Protein AF-0000000080794307 (afdb_homodimer)

Organism: Encephalitozoon cuniculi (strain GB-M1) (NCBI:txid284813)

Solvent-accessible surface area (backbone atoms only — not comparable to full-atom values): 12626 Å² total; per-residue (Å²): 121,78,77,88,55,59,67,92,45,38,70,82,42,51,71,46,28,51,46,22,66,78,33,43,36,61,52,33,5,33,51,40,12,46,72,76,65,73,39,73,68,26,70,61,12,41,73,41,37,49,61,30,39,28,48,51,49,50,49,52,31,60,74,69,62,36,91,71,51,70,66,58,46,49,59,44,12,67,42,48,36,39,42,47,18,42,47,52,52,47,23,48,79,67,66,39,91,60,25,77,60,62,74,37,82,52,67,86,69,50,84,71,72,74,122,124,77,76,87,55,59,66,93,45,38,68,82,42,50,70,45,27,51,49,22,66,76,33,43,38,60,52,34,6,33,52,39,12,45,73,75,62,74,38,74,68,28,71,60,13,41,74,41,37,48,61,31,38,27,50,51,49,50,49,53,29,60,75,70,62,36,90,71,52,71,65,56,45,50,59,43,11,68,43,48,34,39,43,47,18,44,47,52,51,48,23,49,80,68,66,39,91,60,25,78,59,63,73,36,80,52,66,86,70,49,85,70,73,75,123

Sequence (230 aa):
MEYDLPFLCPIFSPRYCLASTLCPCYLSSIVYARIFKNKRFSAFGFFLVPFSVYGIRRYVQDKLQYKESFETSAIKSLCCCNSLTQDLHEMKIRRIGVYKFLEEPVPCDDSDQTFMEYDLPFLCPIFSPRYCLASTLCPCYLSSIVYARIFKNKRFSAFGFFLVPFSVYGIRRYVQDKLQYKESFETSAIKSLCCCNSLTQDLHEMKIRRIGVYKFLEEPVPCDDSDQTF

Foldseek 3Di:
DDFPDDLVCLVVVVLLLVCCVVPVLFLLQQLLCCQPPVDRGDPCCNPVVLVSLLVLLVVQCVVVVPPDDSVRSSVSSVVRSSSRSRSLVRCCVVVDRCNVVVVPRDVVVDPPPPD/DDFPDDLVCLVVVVLLLVCCVVQVLFLLQQLLCCQPPVDRGDPCCNPVVLVSLLVLLVVQCVVVVPPDDSVRSSVSSVVSSSSRSRSLVRCCVVVDRCNVVVVPRDVVVDPPPPD

pLDDT: mean 89.95, std 15.82, range [24.3, 98.38]

Structure (mmCIF, N/CA/C/O backbone):
data_AF-0000000080794307-model_v1
#
loop_
_entity.id
_entity.type
_entity.pdbx_description
1 polymer 'Uncharacterized protein'
#
loop_
_atom_site.group_PDB
_atom_site.id
_atom_site.type_symbol
_atom_site.label_atom_id
_atom_site.label_alt_id
_atom_site.label_comp_id
_atom_site.label_asym_id
_atom_site.label_entity_id
_atom_site.label_seq_id
_atom_site.pdbx_PDB_ins_code
_atom_site.Cartn_x
_atom_site.Cartn_y
_atom_site.Cartn_z
_atom_site.occupancy
_atom_site.B_iso_or_equiv
_atom_site.auth_seq_id
_atom_site.auth_comp_id
_atom_site.auth_asym_id
_atom_site.auth_atom_id
_atom_site.pdbx_PDB_model_num
ATOM 1 N N . MET A 1 1 ? -16.594 15.078 -5.906 1 67.75 1 MET A N 1
ATOM 2 C CA . MET A 1 1 ? -15.82 16.188 -5.367 1 67.75 1 MET A CA 1
ATOM 3 C C . MET A 1 1 ? -14.344 15.836 -5.27 1 67.75 1 MET A C 1
ATOM 5 O O . MET A 1 1 ? -13.992 14.664 -5.102 1 67.75 1 MET A O 1
ATOM 9 N N . GLU A 1 2 ? -13.453 16.812 -5.723 1 88.12 2 GLU A N 1
ATOM 10 C CA . GLU A 1 2 ? -12.008 16.625 -5.852 1 88.12 2 GLU A CA 1
ATOM 11 C C . GLU A 1 2 ? -11.258 17.359 -4.746 1 88.12 2 GLU A C 1
ATOM 13 O O . GLU A 1 2 ? -11.852 18.125 -3.982 1 88.12 2 GLU A O 1
ATOM 18 N N . TYR A 1 3 ? -10.008 17.094 -4.512 1 95.94 3 TYR A N 1
ATOM 19 C CA . TYR A 1 3 ? -9.148 17.719 -3.514 1 95.94 3 TYR A CA 1
ATOM 20 C C . TYR A 1 3 ? -9.094 19.234 -3.709 1 95.94 3 TYR A C 1
ATOM 22 O O . TYR A 1 3 ? -9.086 19.719 -4.844 1 95.94 3 TYR A O 1
ATOM 30 N N . ASP A 1 4 ? -9.117 19.969 -2.605 1 96.31 4 ASP A N 1
ATOM 31 C CA . ASP A 1 4 ? -8.984 21.422 -2.631 1 96.31 4 ASP A CA 1
ATOM 32 C C . ASP A 1 4 ? -7.613 21.844 -3.148 1 96.31 4 ASP A C 1
ATOM 34 O O . ASP A 1 4 ? -7.5 22.797 -3.924 1 96.31 4 ASP A O 1
ATOM 38 N N . LEU A 1 5 ? -6.562 21.219 -2.727 1 96.88 5 LEU A N 1
ATOM 39 C CA . LEU A 1 5 ? -5.184 21.5 -3.115 1 96.88 5 LEU A CA 1
ATOM 40 C C . LEU A 1 5 ? -4.758 20.625 -4.285 1 96.88 5 LEU A C 1
ATOM 42 O O . LEU A 1 5 ? -4.93 19.406 -4.246 1 96.88 5 LEU A O 1
ATOM 46 N N . PRO A 1 6 ? -4.254 21.312 -5.332 1 96 6 PRO A N 1
ATOM 47 C CA . PRO A 1 6 ? -3.66 20.453 -6.367 1 96 6 PRO A CA 1
ATOM 48 C C . PRO A 1 6 ? -2.494 19.625 -5.848 1 96 6 PRO A C 1
ATOM 50 O O . PRO A 1 6 ? -1.719 20.094 -5.008 1 96 6 PRO A O 1
ATOM 53 N N . PHE A 1 7 ? -2.377 18.469 -6.363 1 97 7 PHE A N 1
ATOM 54 C CA . PHE A 1 7 ? -1.388 17.531 -5.848 1 97 7 PHE A CA 1
ATOM 55 C C . PHE A 1 7 ? 0.022 18.078 -6.008 1 97 7 PHE A C 1
ATOM 57 O O . PHE A 1 7 ? 0.874 17.891 -5.137 1 97 7 PHE A O 1
ATOM 64 N N . LEU A 1 8 ? 0.343 18.766 -7.129 1 95.56 8 LEU A N 1
ATOM 65 C CA . LEU A 1 8 ? 1.703 19.172 -7.461 1 95.56 8 LEU A CA 1
ATOM 66 C C . LEU A 1 8 ? 2.002 20.562 -6.91 1 95.56 8 LEU A C 1
ATOM 68 O O . LEU A 1 8 ? 3.061 21.125 -7.188 1 95.56 8 LEU A O 1
ATOM 72 N N . CYS A 1 9 ? 1.11 21.141 -6.094 1 94.19 9 CYS A N 1
ATOM 73 C CA . CYS A 1 9 ? 1.33 22.469 -5.527 1 94.19 9 CYS A CA 1
ATOM 74 C C . CYS A 1 9 ? 1.155 22.453 -4.016 1 94.19 9 CYS A C 1
ATOM 76 O O . CYS A 1 9 ? 0.297 23.156 -3.475 1 94.19 9 CYS A O 1
ATOM 78 N N . PRO A 1 10 ? 2.006 21.781 -3.338 1 94.94 10 PRO A N 1
ATOM 79 C CA . PRO A 1 10 ? 1.882 21.703 -1.879 1 94.94 10 PRO A CA 1
ATOM 80 C C . PRO A 1 10 ? 2.162 23.047 -1.199 1 94.94 10 PRO A C 1
ATOM 82 O O . PRO A 1 10 ? 1.781 23.25 -0.043 1 94.94 10 PRO A O 1
ATOM 85 N N . ILE A 1 11 ? 2.709 23.938 -1.897 1 94.62 11 ILE A N 1
ATOM 86 C CA . ILE A 1 11 ? 3.148 25.203 -1.324 1 94.62 11 ILE A CA 1
ATOM 87 C C . ILE A 1 11 ? 1.934 26.047 -0.955 1 94.62 11 ILE A C 1
ATOM 89 O O . ILE A 1 11 ? 2.043 26.984 -0.164 1 94.62 11 ILE A O 1
ATOM 93 N N . PHE A 1 12 ? 0.789 25.703 -1.493 1 95.81 12 PHE A N 1
ATOM 94 C CA . PHE A 1 12 ? -0.418 26.469 -1.191 1 95.81 12 PHE A CA 1
ATOM 95 C C . PHE A 1 12 ? -0.897 26.188 0.227 1 95.81 12 PHE A C 1
ATOM 97 O O . PHE A 1 12 ? -1.735 26.906 0.764 1 95.81 12 PHE A O 1
ATOM 104 N N . SER A 1 13 ? -0.417 25.203 0.812 1 95.12 13 SER A N 1
ATOM 105 C CA . SER A 1 13 ? -0.556 24.953 2.244 1 95.12 13 SER A CA 1
ATOM 106 C C . SER A 1 13 ? 0.804 24.906 2.932 1 95.12 13 SER A C 1
ATOM 108 O O . SER A 1 13 ? 1.312 23.828 3.234 1 95.12 13 SER A O 1
ATOM 110 N N . PRO A 1 14 ? 1.376 26.031 3.193 1 94.19 14 PRO A N 1
ATOM 111 C CA . PRO A 1 14 ? 2.775 26.125 3.615 1 94.19 14 PRO A CA 1
ATOM 112 C C . PRO A 1 14 ? 3.049 25.391 4.926 1 94.19 14 PRO A C 1
ATOM 114 O O . PRO A 1 14 ? 4.109 24.781 5.09 1 94.19 14 PRO A O 1
ATOM 117 N N . ARG A 1 15 ? 2.117 25.484 5.859 1 92.5 15 ARG A N 1
ATOM 118 C CA . ARG A 1 15 ? 2.314 24.828 7.152 1 92.5 15 ARG A CA 1
ATOM 119 C C . ARG A 1 15 ? 2.488 23.328 6.992 1 92.5 15 ARG A C 1
ATOM 121 O O . ARG A 1 15 ? 3.455 22.75 7.492 1 92.5 15 ARG A O 1
ATOM 128 N N . TYR A 1 16 ? 1.563 22.719 6.258 1 94.62 16 TYR A N 1
ATOM 129 C CA . TYR A 1 16 ? 1.599 21.266 6.094 1 94.62 16 TYR A CA 1
ATOM 130 C C . TYR A 1 16 ? 2.721 20.844 5.148 1 94.62 16 TYR A C 1
ATOM 132 O O . TYR A 1 16 ? 3.318 19.781 5.316 1 94.62 16 TYR A O 1
ATOM 140 N N . CYS A 1 17 ? 3.006 21.719 4.191 1 95 17 CYS A N 1
ATOM 141 C CA . CYS A 1 17 ? 4.121 21.453 3.289 1 95 17 CYS A CA 1
ATOM 142 C C . CYS A 1 17 ? 5.441 21.406 4.051 1 95 17 CYS A C 1
ATOM 144 O O . CYS A 1 17 ? 6.242 20.484 3.848 1 95 17 CYS A O 1
ATOM 146 N N . LEU A 1 18 ? 5.641 22.406 4.852 1 94.06 18 LEU A N 1
ATOM 147 C CA . LEU A 1 18 ? 6.863 22.469 5.641 1 94.06 18 LEU A CA 1
ATOM 148 C C . LEU A 1 18 ? 6.977 21.266 6.57 1 94.06 18 LEU A C 1
ATOM 150 O O . LEU A 1 18 ? 8.039 20.641 6.66 1 94.06 18 LEU A O 1
ATOM 154 N N . ALA A 1 19 ? 5.883 20.969 7.254 1 93.12 19 ALA A N 1
ATOM 155 C CA . ALA A 1 19 ? 5.887 19.828 8.172 1 93.12 19 ALA A CA 1
ATOM 156 C C . ALA A 1 19 ? 6.184 18.531 7.43 1 93.12 19 ALA A C 1
ATOM 158 O O . ALA A 1 19 ? 6.949 17.688 7.914 1 93.12 19 ALA A O 1
ATOM 159 N N . SER A 1 20 ? 5.5 18.359 6.281 1 96.06 20 SER A N 1
ATOM 160 C CA . SER A 1 20 ? 5.66 17.125 5.52 1 96.06 20 SER A CA 1
ATOM 161 C C . SER A 1 20 ? 7.062 17.016 4.926 1 96.06 20 SER A C 1
ATOM 163 O O . SER A 1 20 ? 7.582 15.914 4.742 1 96.06 20 SER A O 1
ATOM 165 N N . THR A 1 21 ? 7.684 18.094 4.586 1 94.56 21 THR A N 1
ATOM 166 C CA . THR A 1 21 ? 9.016 18.078 3.984 1 94.56 21 THR A CA 1
ATOM 167 C C . THR A 1 21 ? 10.086 17.828 5.043 1 94.56 21 THR A C 1
ATOM 169 O O . THR A 1 21 ? 11.039 17.078 4.797 1 94.56 21 THR A O 1
ATOM 172 N N . LEU A 1 22 ? 9.977 18.344 6.195 1 92.88 22 LEU A N 1
ATOM 173 C CA . LEU A 1 22 ? 11 18.266 7.234 1 92.88 22 LEU A CA 1
ATOM 174 C C . LEU A 1 22 ? 10.867 16.969 8.023 1 92.88 22 LEU A C 1
ATOM 176 O O . LEU A 1 22 ? 11.867 16.422 8.492 1 92.88 22 LEU A O 1
ATOM 180 N N . CYS A 1 23 ? 9.641 16.516 8.156 1 93.12 23 CYS A N 1
ATOM 181 C CA . CYS A 1 23 ? 9.43 15.375 9.047 1 93.12 23 CYS A CA 1
ATOM 182 C C . CYS A 1 23 ? 8.414 14.414 8.461 1 93.12 23 CYS A C 1
ATOM 184 O O . CYS A 1 23 ? 7.445 14.039 9.133 1 93.12 23 CYS A O 1
ATOM 186 N N . PRO A 1 24 ? 8.656 13.938 7.316 1 94 24 PRO A N 1
ATOM 187 C CA . PRO A 1 24 ? 7.66 13.055 6.719 1 94 24 PRO A CA 1
ATOM 188 C C . PRO A 1 24 ? 7.48 11.75 7.504 1 94 24 PRO A C 1
ATOM 190 O O . PRO A 1 24 ? 6.355 11.281 7.68 1 94 24 PRO A O 1
ATOM 193 N N . CYS A 1 25 ? 8.586 11.203 8.047 1 95.62 25 CYS A N 1
ATOM 194 C CA . CYS A 1 25 ? 8.492 9.945 8.773 1 95.62 25 CYS A CA 1
ATOM 195 C C . CYS A 1 25 ? 7.746 10.133 10.094 1 95.62 25 CYS A C 1
ATOM 197 O O . CYS A 1 25 ? 6.883 9.328 10.445 1 95.62 25 CYS A O 1
ATOM 199 N N . TYR A 1 26 ? 8.125 11.109 10.773 1 95.25 26 TYR A N 1
ATOM 200 C CA . TYR A 1 26 ? 7.465 11.383 12.047 1 95.25 26 TYR A CA 1
ATOM 201 C C . TYR A 1 26 ? 6 11.742 11.836 1 95.25 26 TYR A C 1
ATOM 203 O O . TYR A 1 26 ? 5.125 11.242 12.547 1 95.25 26 TYR A O 1
ATOM 211 N N . LEU A 1 27 ? 5.699 12.602 10.914 1 95.06 27 LEU A N 1
ATOM 212 C CA . LEU A 1 27 ? 4.344 13.055 10.625 1 95.06 27 LEU A CA 1
ATOM 213 C C . LEU A 1 27 ? 3.459 11.883 10.211 1 95.06 27 LEU A C 1
ATOM 215 O O . LEU A 1 27 ? 2.34 11.734 10.703 1 95.06 27 LEU A O 1
ATOM 219 N N . SER A 1 28 ? 4 11.109 9.32 1 96.81 28 SER A N 1
ATOM 220 C CA . SER A 1 28 ? 3.27 9.914 8.898 1 96.81 28 SER A CA 1
ATOM 221 C C . SER A 1 28 ? 2.979 9 10.078 1 96.81 28 SER A C 1
ATOM 223 O O . SER A 1 28 ? 1.901 8.406 10.156 1 96.81 28 SER A O 1
ATOM 225 N N . SER A 1 29 ? 3.936 8.867 10.992 1 96.81 29 SER A N 1
ATOM 226 C CA . SER A 1 29 ? 3.795 7.98 12.141 1 96.81 29 SER A CA 1
ATOM 227 C C . SER A 1 29 ? 2.68 8.453 13.07 1 96.81 29 SER A C 1
ATOM 229 O O . SER A 1 29 ? 1.833 7.656 13.484 1 96.81 29 SER A O 1
ATOM 231 N N . ILE A 1 30 ? 2.621 9.688 13.359 1 95.44 30 ILE A N 1
ATOM 232 C CA . ILE A 1 30 ? 1.651 10.195 14.32 1 95.44 30 ILE A CA 1
ATOM 233 C C . ILE A 1 30 ? 0.258 10.203 13.695 1 95.44 30 ILE A C 1
ATOM 235 O O . ILE A 1 30 ? -0.727 9.859 14.359 1 95.44 30 ILE A O 1
ATOM 239 N N . VAL A 1 31 ? 0.15 10.578 12.477 1 96.5 31 VAL A N 1
ATOM 240 C CA . VAL A 1 31 ? -1.147 10.648 11.82 1 96.5 31 VAL A CA 1
ATOM 241 C C . VAL A 1 31 ? -1.715 9.234 11.641 1 96.5 31 VAL A C 1
ATOM 243 O O . VAL A 1 31 ? -2.887 8.992 11.938 1 96.5 31 VAL A O 1
ATOM 246 N N . TYR A 1 32 ? -0.836 8.328 11.156 1 96.88 32 TYR A N 1
ATOM 247 C CA . TYR A 1 32 ? -1.257 6.945 10.992 1 96.88 32 TYR A CA 1
ATOM 248 C C . TYR A 1 32 ? -1.726 6.352 12.312 1 96.88 32 TYR A C 1
ATOM 250 O O . TYR A 1 32 ? -2.756 5.676 12.367 1 96.88 32 TYR A O 1
ATOM 258 N N . ALA A 1 33 ? -0.942 6.566 13.367 1 96.31 33 ALA A N 1
ATOM 259 C CA . ALA A 1 33 ? -1.245 6.02 14.688 1 96.31 33 ALA A CA 1
ATOM 260 C C . ALA A 1 33 ? -2.58 6.547 15.203 1 96.31 33 ALA A C 1
ATOM 262 O O . ALA A 1 33 ? -3.375 5.793 15.766 1 96.31 33 ALA A O 1
ATOM 263 N N . ARG A 1 34 ? -2.871 7.738 14.969 1 94.44 34 ARG A N 1
ATOM 264 C CA . ARG A 1 34 ? -4.09 8.359 15.469 1 94.44 34 ARG A CA 1
ATOM 265 C C . ARG A 1 34 ? -5.309 7.906 14.672 1 94.44 34 ARG A C 1
ATOM 267 O O . ARG A 1 34 ? -6.391 7.723 15.234 1 94.44 34 ARG A O 1
ATOM 274 N N . ILE A 1 35 ? -5.156 7.715 13.398 1 95.81 35 ILE A N 1
ATOM 275 C CA . ILE A 1 35 ? -6.277 7.336 12.547 1 95.81 35 ILE A CA 1
ATOM 276 C C . ILE A 1 35 ? -6.613 5.863 12.758 1 95.81 35 ILE A C 1
ATOM 278 O O . ILE A 1 35 ? -7.785 5.496 12.883 1 95.81 35 ILE A O 1
ATOM 282 N N . PHE A 1 36 ? -5.555 5.039 12.914 1 95.5 36 PHE A N 1
ATOM 283 C CA . PHE A 1 36 ? -5.816 3.611 12.781 1 95.5 36 PHE A CA 1
ATOM 284 C C . PHE A 1 36 ? -5.625 2.902 14.117 1 95.5 36 PHE A C 1
ATOM 286 O O . PHE A 1 36 ? -6.176 1.822 14.336 1 95.5 36 PHE A O 1
ATOM 293 N N . LYS A 1 37 ? -4.805 3.42 15.016 1 94.5 37 LYS A N 1
ATOM 294 C CA . LYS A 1 37 ? -4.449 2.67 16.219 1 94.5 37 LYS A CA 1
ATOM 295 C C . LYS A 1 37 ? -4.879 3.416 17.469 1 94.5 37 LYS A C 1
ATOM 297 O O . LYS A 1 37 ? -4.812 2.873 18.578 1 94.5 37 LYS A O 1
ATOM 302 N N . ASN A 1 38 ? -5.301 4.641 17.406 1 91.62 38 ASN A N 1
ATOM 303 C CA . ASN A 1 38 ? -5.625 5.469 18.562 1 91.62 38 ASN A CA 1
ATOM 304 C C . ASN A 1 38 ? -4.453 5.562 19.547 1 91.62 38 ASN A C 1
ATOM 306 O O . ASN A 1 38 ? -4.629 5.402 20.75 1 91.62 38 ASN A O 1
ATOM 310 N N . LYS A 1 39 ? -3.359 5.602 19.016 1 93.31 39 LYS A N 1
ATOM 311 C CA . LYS A 1 39 ? -2.113 5.781 19.75 1 93.31 39 LYS A CA 1
ATOM 312 C C . LYS A 1 39 ? -1.376 7.035 19.281 1 93.31 39 LYS A C 1
ATOM 314 O O . LYS A 1 39 ? -1.821 7.719 18.359 1 93.31 39 LYS A O 1
ATOM 319 N N . ARG A 1 40 ? -0.301 7.285 20 1 90.5 40 ARG A N 1
ATOM 320 C CA . ARG A 1 40 ? 0.427 8.516 19.719 1 90.5 40 ARG A CA 1
ATOM 321 C C . ARG A 1 40 ? 1.505 8.281 18.656 1 90.5 40 ARG A C 1
ATOM 323 O O . ARG A 1 40 ? 1.896 9.203 17.953 1 90.5 40 ARG A O 1
ATOM 330 N N . PHE A 1 41 ? 2.014 7.086 18.641 1 93.81 41 PHE A N 1
ATOM 331 C CA . PHE A 1 41 ? 3.125 6.789 17.75 1 93.81 41 PHE A CA 1
ATOM 332 C C . PHE A 1 41 ? 3.004 5.383 17.188 1 93.81 41 PHE A C 1
ATOM 334 O O . PHE A 1 41 ? 2.545 4.469 17.875 1 93.81 41 PHE A O 1
ATOM 341 N N . SER A 1 42 ? 3.318 5.293 15.883 1 94.88 42 SER A N 1
ATOM 342 C CA . SER A 1 42 ? 3.326 3.998 15.211 1 94.88 42 SER A CA 1
ATOM 343 C C . SER A 1 42 ? 4.656 3.75 14.508 1 94.88 42 SER A C 1
ATOM 345 O O . SER A 1 42 ? 5.059 4.523 13.633 1 94.88 42 SER A O 1
ATOM 347 N N . ALA A 1 43 ? 5.324 2.629 14.906 1 95.5 43 ALA A N 1
ATOM 348 C CA . ALA A 1 43 ? 6.559 2.236 14.234 1 95.5 43 ALA A CA 1
ATOM 349 C C . ALA A 1 43 ? 6.312 1.944 12.758 1 95.5 43 ALA A C 1
ATOM 351 O O . ALA A 1 43 ? 7.168 2.215 11.914 1 95.5 43 ALA A O 1
ATOM 352 N N . PHE A 1 44 ? 5.172 1.364 12.438 1 96 44 PHE A N 1
ATOM 353 C CA . PHE A 1 44 ? 4.809 1.092 11.055 1 96 44 PHE A CA 1
ATOM 354 C C . PHE A 1 44 ? 4.836 2.371 10.227 1 96 44 PHE A C 1
ATOM 356 O O . PHE A 1 44 ? 5.414 2.398 9.141 1 96 44 PHE A O 1
ATOM 363 N N . GLY A 1 45 ? 4.223 3.391 10.734 1 96.12 45 GLY A N 1
ATOM 364 C CA . GLY A 1 45 ? 4.164 4.668 10.039 1 96.12 45 GLY A CA 1
ATOM 365 C C . GLY A 1 45 ? 5.52 5.348 9.93 1 96.12 45 GLY A C 1
ATOM 366 O O . GLY A 1 45 ? 5.77 6.086 8.977 1 96.12 45 GLY A O 1
ATOM 367 N N . PHE A 1 46 ? 6.371 5.043 10.898 1 96.69 46 PHE A N 1
ATOM 368 C CA . PHE A 1 46 ? 7.684 5.676 10.93 1 96.69 46 PHE A CA 1
ATOM 369 C C . PHE A 1 46 ? 8.625 5.023 9.93 1 96.69 46 PHE A C 1
ATOM 371 O O . PHE A 1 46 ? 9.375 5.711 9.234 1 96.69 46 PHE A O 1
ATOM 378 N N . PHE A 1 47 ? 8.586 3.711 9.781 1 96.19 47 PHE A N 1
ATOM 379 C CA . PHE A 1 47 ? 9.578 2.994 8.977 1 96.19 47 PHE A CA 1
ATOM 380 C C . PHE A 1 47 ? 9.039 2.715 7.582 1 96.19 47 PHE A C 1
ATOM 382 O O . PHE A 1 47 ? 9.805 2.672 6.613 1 96.19 47 PHE A O 1
ATOM 389 N N . LEU A 1 48 ? 7.738 2.465 7.457 1 96.94 48 LEU A N 1
ATOM 390 C CA . LEU A 1 48 ? 7.117 2.152 6.176 1 96.94 48 LEU A CA 1
ATOM 391 C C . LEU A 1 48 ? 6.23 3.301 5.707 1 96.94 48 LEU A C 1
ATOM 393 O O . LEU A 1 48 ? 5.039 3.105 5.449 1 96.94 48 LEU A O 1
ATOM 397 N N . VAL A 1 49 ? 6.922 4.359 5.434 1 96.5 49 VAL A N 1
ATOM 398 C CA . VAL A 1 49 ? 6.262 5.641 5.199 1 96.5 49 VAL A CA 1
ATOM 399 C C . VAL A 1 49 ? 5.367 5.543 3.963 1 96.5 49 VAL A C 1
ATOM 401 O O . VAL A 1 49 ? 4.195 5.926 4.004 1 96.5 49 VAL A O 1
ATOM 404 N N . PRO A 1 50 ? 5.824 4.902 2.807 1 97.12 50 PRO A N 1
ATOM 405 C CA . PRO A 1 50 ? 4.945 4.895 1.633 1 97.12 50 PRO A CA 1
ATOM 406 C C . PRO A 1 50 ? 3.65 4.125 1.87 1 97.12 50 PRO A C 1
ATOM 408 O O . PRO A 1 50 ? 2.596 4.512 1.362 1 97.12 50 PRO A O 1
ATOM 411 N N . PHE A 1 51 ? 3.646 3.094 2.643 1 97.94 51 PHE A N 1
ATOM 412 C CA . PHE A 1 51 ? 2.441 2.324 2.93 1 97.94 51 PHE A CA 1
ATOM 413 C C . PHE A 1 51 ? 1.54 3.072 3.902 1 97.94 51 PHE A C 1
ATOM 415 O O . PHE A 1 51 ? 0.313 3.014 3.793 1 97.94 51 PHE A O 1
ATOM 422 N N . SER A 1 52 ? 2.209 3.68 4.906 1 97.88 52 SER A N 1
ATOM 423 C CA . SER A 1 52 ? 1.435 4.473 5.855 1 97.88 52 SER A CA 1
ATOM 424 C C . SER A 1 52 ? 0.73 5.633 5.164 1 97.88 52 SER A C 1
ATOM 426 O O . SER A 1 52 ? -0.446 5.895 5.422 1 97.88 52 SER A O 1
ATOM 428 N N . VAL A 1 53 ? 1.485 6.285 4.289 1 98.12 53 VAL A N 1
ATOM 429 C CA . VAL A 1 53 ? 0.928 7.414 3.553 1 98.12 53 VAL A CA 1
ATOM 430 C C . VAL A 1 53 ? -0.206 6.934 2.65 1 98.12 53 VAL A C 1
ATOM 432 O O . VAL A 1 53 ? -1.22 7.617 2.498 1 98.12 53 VAL A O 1
ATOM 435 N N . TYR A 1 54 ? -0.041 5.762 2.047 1 98.38 54 TYR A N 1
ATOM 436 C CA . TYR A 1 54 ? -1.1 5.152 1.247 1 98.38 54 TYR A CA 1
ATOM 437 C C . TYR A 1 54 ? -2.352 4.926 2.084 1 98.38 54 TYR A C 1
ATOM 439 O O . TYR A 1 54 ? -3.465 5.211 1.639 1 98.38 54 TYR A O 1
ATOM 447 N N . GLY A 1 55 ? -2.148 4.406 3.277 1 97.62 55 GLY A N 1
ATOM 448 C CA . GLY A 1 55 ? -3.283 4.191 4.16 1 97.62 55 GLY A CA 1
ATOM 449 C C . GLY A 1 55 ? -4.008 5.473 4.523 1 97.62 55 GLY A C 1
ATOM 450 O O . GLY A 1 55 ? -5.238 5.516 4.535 1 97.62 55 GLY A O 1
ATOM 451 N N . ILE A 1 56 ? -3.238 6.445 4.855 1 98 56 ILE A N 1
ATOM 452 C CA . ILE A 1 56 ? -3.822 7.734 5.211 1 98 56 ILE A CA 1
ATOM 453 C C . ILE A 1 56 ? -4.621 8.281 4.031 1 98 56 ILE A C 1
ATOM 455 O O . ILE A 1 56 ? -5.746 8.758 4.203 1 98 56 ILE A O 1
ATOM 459 N N . ARG A 1 57 ? -4.012 8.203 2.828 1 98.19 57 ARG A N 1
ATOM 460 C CA . ARG A 1 57 ? -4.68 8.703 1.631 1 98.19 57 ARG A CA 1
ATOM 461 C C . ARG A 1 57 ? -5.969 7.93 1.362 1 98.19 57 ARG A C 1
ATOM 463 O O . ARG A 1 57 ? -6.996 8.516 1.023 1 98.19 57 ARG A O 1
ATOM 470 N N . ARG A 1 58 ? -5.969 6.633 1.549 1 97.12 58 ARG A N 1
ATOM 471 C CA . ARG A 1 58 ? -7.164 5.816 1.352 1 97.12 58 ARG A CA 1
ATOM 472 C C . ARG A 1 58 ? -8.234 6.16 2.379 1 97.12 58 ARG A C 1
ATOM 474 O O . ARG A 1 58 ? -9.43 6.117 2.076 1 97.12 58 ARG A O 1
ATOM 481 N N . TYR A 1 59 ? -7.77 6.449 3.566 1 97.62 59 TYR A N 1
ATOM 482 C CA . TYR A 1 59 ? -8.711 6.891 4.59 1 97.62 59 TYR A CA 1
ATOM 483 C C . TYR A 1 59 ? -9.469 8.133 4.141 1 97.62 59 TYR A C 1
ATOM 485 O O . TYR A 1 59 ? -10.695 8.203 4.258 1 97.62 59 TYR A O 1
ATOM 493 N N . VAL A 1 60 ? -8.781 9.086 3.656 1 98.19 60 VAL A N 1
ATOM 494 C CA . VAL A 1 60 ? -9.391 10.336 3.209 1 98.19 60 VAL A CA 1
ATOM 495 C C . VAL A 1 60 ? -10.312 10.07 2.023 1 98.19 60 VAL A C 1
ATOM 497 O O . VAL A 1 60 ? -11.438 10.578 1.976 1 98.19 60 VAL A O 1
ATOM 500 N N . GLN A 1 61 ? -9.859 9.25 1.066 1 97.94 61 GLN A N 1
ATOM 501 C CA . GLN A 1 61 ? -10.656 8.906 -0.107 1 97.94 61 GLN A CA 1
ATOM 502 C C . GLN A 1 61 ? -11.969 8.25 0.296 1 97.94 61 GLN A C 1
ATOM 504 O O . GLN A 1 61 ? -13.023 8.547 -0.28 1 97.94 61 GLN A O 1
ATOM 509 N N . ASP A 1 62 ? -11.906 7.449 1.268 1 96.62 62 ASP A N 1
ATOM 510 C CA . ASP A 1 62 ? -13.078 6.699 1.692 1 96.62 62 ASP A CA 1
ATOM 511 C C . ASP A 1 62 ? -14.039 7.582 2.492 1 96.62 62 ASP A C 1
ATOM 513 O O . ASP A 1 62 ? -15.25 7.523 2.301 1 96.62 62 ASP A O 1
ATOM 517 N N . LYS A 1 63 ? -13.484 8.328 3.346 1 97.19 63 LYS A N 1
ATOM 518 C CA . LYS A 1 63 ? -14.305 9.188 4.191 1 97.19 63 LYS A CA 1
ATOM 519 C C . LYS A 1 63 ? -15.023 10.25 3.365 1 97.19 63 LYS A C 1
ATOM 521 O O . LYS A 1 63 ? -16.172 10.586 3.646 1 97.19 63 LYS A O 1
ATOM 526 N N . LEU A 1 64 ? -14.406 10.742 2.389 1 97.5 64 LEU A N 1
ATOM 527 C CA . LEU A 1 64 ? -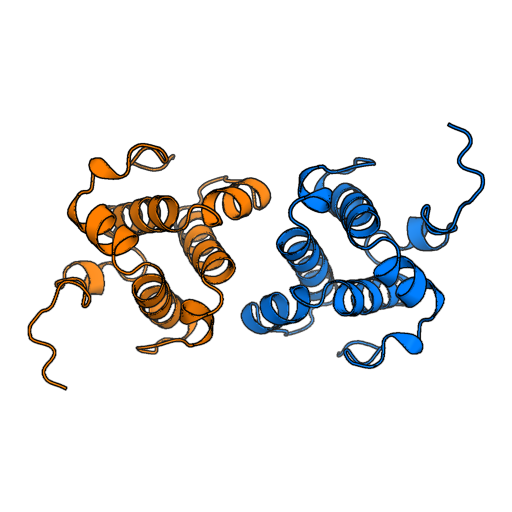14.969 11.82 1.585 1 97.5 64 LEU A CA 1
ATOM 528 C C . LEU A 1 64 ? -15.578 11.273 0.297 1 97.5 64 LEU A C 1
ATOM 530 O O . LEU A 1 64 ? -16.188 12.023 -0.471 1 97.5 64 LEU A O 1
ATOM 534 N N . GLN A 1 65 ? -15.414 9.984 0.05 1 96.56 65 GLN A N 1
ATOM 535 C CA . GLN A 1 65 ? -15.938 9.289 -1.125 1 96.56 65 GLN A CA 1
ATOM 536 C C . GLN A 1 65 ? -15.414 9.922 -2.412 1 96.56 65 GLN A C 1
ATOM 538 O O . GLN A 1 65 ? -16.188 10.219 -3.324 1 96.56 65 GLN A O 1
ATOM 543 N N . TYR A 1 66 ? -14.094 10.039 -2.279 1 95.06 66 TYR A N 1
ATOM 544 C CA . TYR A 1 66 ? -13.438 10.453 -3.512 1 95.06 66 TYR A CA 1
ATOM 545 C C . TYR A 1 66 ? -13.18 9.258 -4.418 1 95.06 66 TYR A C 1
ATOM 547 O O . TYR A 1 66 ? -13.023 8.125 -3.941 1 95.06 66 TYR A O 1
ATOM 555 N N . LYS A 1 67 ? -13.32 9.242 -5.676 1 92.62 67 LYS A N 1
ATOM 556 C CA . LYS A 1 67 ? -13.234 8.125 -6.613 1 92.62 67 LYS A CA 1
ATOM 557 C C . LYS A 1 67 ? -11.844 8.039 -7.238 1 92.62 67 LYS A C 1
ATOM 559 O O . LYS A 1 67 ? -11.711 7.973 -8.461 1 92.62 67 LYS A O 1
ATOM 564 N N . GLU A 1 68 ? -10.781 8.055 -6.32 1 95.62 68 GLU A N 1
ATOM 565 C CA . GLU A 1 68 ? -9.422 7.805 -6.809 1 95.62 68 GLU A CA 1
ATOM 566 C C . GLU A 1 68 ? -9.125 6.309 -6.84 1 95.62 68 GLU A C 1
ATOM 568 O O . GLU A 1 68 ? -9.508 5.57 -5.93 1 95.62 68 GLU A O 1
ATOM 573 N N . SER A 1 69 ? -8.477 5.914 -7.895 1 94 69 SER A N 1
ATOM 574 C CA . SER A 1 69 ? -8.148 4.496 -7.988 1 94 69 SER A CA 1
ATOM 575 C C . SER A 1 69 ? -7.09 4.102 -6.969 1 94 69 SER A C 1
ATOM 577 O O . SER A 1 69 ? -6.32 4.945 -6.508 1 94 69 SER A O 1
ATOM 579 N N . PHE A 1 70 ? -7.094 2.863 -6.602 1 93.25 70 PHE A N 1
ATOM 580 C CA . PHE A 1 70 ? -6.105 2.346 -5.668 1 93.25 70 PHE A CA 1
ATOM 581 C C . PHE A 1 70 ? -4.695 2.525 -6.215 1 93.25 70 PHE A C 1
ATOM 583 O O . PHE A 1 70 ? -3.766 2.842 -5.469 1 93.25 70 PHE A O 1
ATOM 590 N N . GLU A 1 71 ? -4.449 2.352 -7.539 1 94.88 71 GLU A N 1
ATOM 591 C CA . GLU A 1 71 ? -3.143 2.496 -8.172 1 94.88 71 GLU A CA 1
ATOM 592 C C . GLU A 1 71 ? -2.646 3.938 -8.086 1 94.88 71 GLU A C 1
ATOM 594 O O . GLU A 1 71 ? -1.477 4.18 -7.777 1 94.88 71 GLU A O 1
ATOM 599 N N . THR A 1 72 ? -3.602 4.809 -8.383 1 95.56 72 THR A N 1
ATOM 600 C CA . THR A 1 72 ? -3.248 6.223 -8.32 1 95.56 72 THR A CA 1
ATOM 601 C C . THR A 1 72 ? -2.852 6.625 -6.906 1 95.56 72 THR A C 1
ATOM 603 O O . THR A 1 72 ? -1.885 7.363 -6.711 1 95.56 72 THR A O 1
ATOM 606 N N . SER A 1 73 ? -3.594 6.121 -5.926 1 97.19 73 SER A N 1
ATOM 607 C CA . SER A 1 73 ? -3.264 6.41 -4.531 1 97.19 73 SER A CA 1
ATOM 608 C C . SER A 1 73 ? -1.882 5.879 -4.168 1 97.19 73 SER A C 1
ATOM 610 O O . SER A 1 73 ? -1.134 6.527 -3.436 1 97.19 73 SER A O 1
ATOM 612 N N . ALA A 1 74 ? -1.577 4.703 -4.668 1 97.31 74 ALA A N 1
ATOM 613 C CA . ALA A 1 74 ? -0.275 4.105 -4.387 1 97.31 74 ALA A CA 1
ATOM 614 C C . ALA A 1 74 ? 0.853 4.926 -5.004 1 97.31 74 ALA A C 1
ATOM 616 O O . ALA A 1 74 ? 1.859 5.203 -4.348 1 97.31 74 ALA A O 1
ATOM 617 N N . ILE A 1 75 ? 0.694 5.32 -6.23 1 96.75 75 ILE A N 1
ATOM 618 C CA . ILE A 1 75 ? 1.713 6.094 -6.93 1 96.75 75 ILE A CA 1
ATOM 619 C C . ILE A 1 75 ? 1.921 7.43 -6.219 1 96.75 75 ILE A C 1
ATOM 621 O O . ILE A 1 75 ? 3.059 7.844 -5.977 1 96.75 75 ILE A O 1
ATOM 625 N N . LYS A 1 76 ? 0.866 8.062 -5.867 1 97 76 LYS A N 1
ATOM 626 C CA . LYS A 1 76 ? 0.954 9.359 -5.203 1 97 76 LYS A CA 1
ATOM 627 C C . LYS A 1 76 ? 1.587 9.234 -3.82 1 97 76 LYS A C 1
ATOM 629 O O . LYS A 1 76 ? 2.273 10.148 -3.359 1 97 76 LYS A O 1
ATOM 634 N N . SER A 1 77 ? 1.355 8.109 -3.16 1 97.69 77 SER A N 1
ATOM 635 C CA . SER A 1 77 ? 1.9 7.91 -1.82 1 97.69 77 SER A CA 1
ATOM 636 C C . SER A 1 77 ? 3.422 7.812 -1.852 1 97.69 77 SER A C 1
ATOM 638 O O . SER A 1 77 ? 4.078 7.961 -0.82 1 97.69 77 SER A O 1
ATOM 640 N N . LEU A 1 78 ? 3.969 7.535 -3.041 1 96.31 78 LEU A N 1
ATOM 641 C CA . LEU A 1 78 ? 5.422 7.508 -3.176 1 96.31 78 LEU A CA 1
ATOM 642 C C . LEU A 1 78 ? 6.008 8.906 -3.047 1 96.31 78 LEU A C 1
ATOM 644 O O . LEU A 1 78 ? 7.191 9.062 -2.738 1 96.31 78 LEU A O 1
ATOM 648 N N . CYS A 1 79 ? 5.223 9.852 -3.398 1 96.38 79 CYS A N 1
ATOM 649 C CA . CYS A 1 79 ? 5.562 11.242 -3.102 1 96.38 79 CYS A CA 1
ATOM 650 C C . CYS A 1 79 ? 5.012 11.656 -1.742 1 96.38 79 CYS A C 1
ATOM 652 O O . CYS A 1 79 ? 4.117 12.5 -1.662 1 96.38 79 CYS A O 1
ATOM 654 N N . CYS A 1 80 ? 5.652 11.195 -0.767 1 95.81 80 CYS A N 1
ATOM 655 C CA . CYS A 1 80 ? 5.137 11.219 0.597 1 95.81 80 CYS A CA 1
ATOM 656 C C . CYS A 1 80 ? 4.844 12.648 1.047 1 95.81 80 CYS A C 1
ATOM 658 O O . CYS A 1 80 ? 3.803 12.914 1.646 1 95.81 80 CYS A O 1
ATOM 660 N N . CYS A 1 81 ? 5.648 13.617 0.752 1 95.5 81 CYS A N 1
ATOM 661 C CA . CYS A 1 81 ? 5.477 15 1.191 1 95.5 81 CYS A CA 1
ATOM 662 C C . CYS A 1 81 ? 4.223 15.609 0.58 1 95.5 81 CYS A C 1
ATOM 664 O O . CYS A 1 81 ? 3.391 16.172 1.293 1 95.5 81 CYS A O 1
ATOM 666 N N . ASN A 1 82 ? 4.094 15.43 -0.72 1 97.75 82 ASN A N 1
ATOM 667 C CA . ASN A 1 82 ? 2.934 15.984 -1.406 1 97.75 82 ASN A CA 1
ATOM 668 C C . ASN A 1 82 ? 1.639 15.328 -0.939 1 97.75 82 ASN A C 1
ATOM 670 O O . ASN A 1 82 ? 0.634 16 -0.725 1 97.75 82 ASN A O 1
ATOM 674 N N . SER A 1 83 ? 1.658 14.039 -0.868 1 98.19 83 SER A N 1
ATOM 675 C CA . SER A 1 83 ? 0.46 13.305 -0.475 1 98.19 83 SER A CA 1
ATOM 676 C C . SER A 1 83 ? 0.019 13.688 0.935 1 98.19 83 SER A C 1
ATOM 678 O O . SER A 1 83 ? -1.161 13.953 1.171 1 98.19 83 SER A O 1
ATOM 680 N N . LEU A 1 84 ? 0.996 13.758 1.846 1 97.5 84 LEU A N 1
ATOM 681 C CA . LEU A 1 84 ? 0.666 14.109 3.223 1 97.5 84 LEU A CA 1
ATOM 682 C C . LEU A 1 84 ? 0.103 15.523 3.305 1 97.5 84 LEU A C 1
ATOM 684 O O . LEU A 1 84 ? -0.897 15.758 3.986 1 97.5 84 LEU A O 1
ATOM 688 N N . THR A 1 85 ? 0.781 16.422 2.617 1 97.38 85 THR A N 1
ATOM 689 C CA . THR A 1 85 ? 0.313 17.797 2.635 1 97.38 85 THR A CA 1
ATOM 690 C C . THR A 1 85 ? -1.124 17.891 2.131 1 97.38 85 THR A C 1
ATOM 692 O O . THR A 1 85 ? -1.97 18.531 2.76 1 97.38 85 THR A O 1
ATOM 695 N N . GLN A 1 86 ? -1.372 17.234 1.013 1 97.94 86 GLN A N 1
ATOM 696 C CA . GLN A 1 86 ? -2.701 17.281 0.412 1 97.94 86 GLN A CA 1
ATOM 697 C C . GLN A 1 86 ? -3.742 16.656 1.336 1 97.94 86 GLN A C 1
ATOM 699 O O . GLN A 1 86 ? -4.824 17.203 1.526 1 97.94 86 GLN A O 1
ATOM 704 N N . ASP A 1 87 ? -3.482 15.617 1.926 1 97.94 87 ASP A N 1
ATOM 705 C CA . ASP A 1 87 ? -4.426 14.891 2.773 1 97.94 87 ASP A CA 1
ATOM 706 C C . ASP A 1 87 ? -4.656 15.633 4.09 1 97.94 87 ASP A C 1
ATOM 708 O O . ASP A 1 87 ? -5.789 15.703 4.574 1 97.94 87 ASP A O 1
ATOM 712 N N . LEU A 1 88 ? -3.578 16.141 4.66 1 96.75 88 LEU A N 1
ATOM 713 C CA . LEU A 1 88 ? -3.74 16.891 5.902 1 96.75 88 LEU A CA 1
ATOM 714 C C . LEU A 1 88 ? -4.555 18.156 5.676 1 96.75 88 LEU A C 1
ATOM 716 O O . LEU A 1 88 ? -5.422 18.5 6.484 1 96.75 88 LEU A O 1
ATOM 720 N N . HIS A 1 89 ? -4.254 18.797 4.598 1 96.81 89 HIS A N 1
ATOM 721 C CA . HIS A 1 89 ? -5.031 19.984 4.238 1 96.81 89 HIS A CA 1
ATOM 722 C C . HIS A 1 89 ? -6.508 19.641 4.066 1 96.81 89 HIS A C 1
ATOM 724 O O . HIS A 1 89 ? -7.379 20.344 4.566 1 96.81 89 HIS A O 1
ATOM 730 N N . GLU A 1 90 ? -6.781 18.578 3.389 1 97.44 90 GLU A N 1
ATOM 731 C CA . GLU A 1 90 ? -8.148 18.141 3.133 1 97.44 90 GLU A CA 1
ATOM 732 C C . GLU A 1 90 ? -8.859 17.766 4.43 1 97.44 90 GLU A C 1
ATOM 734 O O . GLU A 1 90 ? -10.039 18.094 4.613 1 97.44 90 GLU A O 1
ATOM 739 N N . MET A 1 91 ? -8.141 17.094 5.328 1 97.06 91 MET A N 1
ATOM 740 C CA . MET A 1 91 ? -8.727 16.719 6.613 1 97.06 91 MET A CA 1
ATOM 741 C C . MET A 1 91 ? -9.102 17.953 7.426 1 97.06 91 MET A C 1
ATOM 743 O O . MET A 1 91 ? -10.133 17.969 8.102 1 97.06 91 MET A O 1
ATOM 747 N N . LYS A 1 92 ? -8.273 18.906 7.344 1 95.19 92 LYS A N 1
ATOM 748 C CA . LYS A 1 92 ? -8.531 20.141 8.086 1 95.19 92 LYS A CA 1
ATOM 749 C C . LYS A 1 92 ? -9.773 20.844 7.551 1 95.19 92 LYS A C 1
ATOM 751 O O . LYS A 1 92 ? -10.688 21.172 8.312 1 95.19 92 LYS A O 1
ATOM 756 N N . ILE A 1 93 ? -9.852 21.031 6.324 1 95.62 93 ILE A N 1
ATOM 757 C CA . ILE A 1 93 ? -10.906 21.875 5.77 1 95.62 93 ILE A CA 1
ATOM 758 C C . ILE A 1 93 ? -12.227 21.109 5.77 1 95.62 93 ILE A C 1
ATOM 760 O O . ILE A 1 93 ? -13.297 21.719 5.852 1 95.62 93 ILE A O 1
ATOM 764 N N . ARG A 1 94 ? -12.172 19.766 5.695 1 97.06 94 ARG A N 1
ATOM 765 C CA . ARG A 1 94 ? -13.391 18.969 5.695 1 97.06 94 ARG A CA 1
ATOM 766 C C . ARG A 1 94 ? -13.719 18.469 7.102 1 97.06 94 ARG A C 1
ATOM 768 O O . ARG A 1 94 ? -14.734 17.812 7.312 1 97.06 94 ARG A O 1
ATOM 775 N N . ARG A 1 95 ? -12.883 18.734 8.094 1 95.38 95 ARG A N 1
ATOM 776 C CA . ARG A 1 95 ? -13.055 18.406 9.5 1 95.38 95 ARG A CA 1
ATOM 777 C C . ARG A 1 95 ? -13.281 16.906 9.688 1 95.38 95 ARG A C 1
ATOM 779 O O . ARG A 1 95 ? -14.25 16.5 10.328 1 95.38 95 ARG A O 1
ATOM 786 N N . ILE A 1 96 ? -12.375 16.094 9.086 1 95.88 96 ILE A N 1
ATOM 787 C CA . ILE A 1 96 ? -12.406 14.648 9.25 1 95.88 96 ILE A CA 1
ATOM 788 C C . ILE A 1 96 ? -11.094 14.164 9.844 1 95.88 96 ILE A C 1
ATOM 790 O O . ILE A 1 96 ? -10.086 14.875 9.82 1 95.88 96 ILE A O 1
ATOM 794 N N . GLY A 1 97 ? -11.109 12.922 10.414 1 94.69 97 GLY A N 1
ATOM 795 C CA . GLY A 1 97 ? -9.875 12.305 10.867 1 94.69 97 GLY A CA 1
ATOM 796 C C . GLY A 1 97 ? -9.25 13.016 12.055 1 94.69 97 GLY A C 1
ATOM 797 O O . GLY A 1 97 ? -9.891 13.164 13.102 1 94.69 97 GLY A O 1
ATOM 798 N N . VAL A 1 98 ? -8.055 13.578 11.828 1 92.94 98 VAL A N 1
ATOM 799 C CA . VAL A 1 98 ? -7.242 14.109 12.914 1 92.94 98 VAL A CA 1
ATOM 800 C C . VAL A 1 98 ? -7.289 15.633 12.891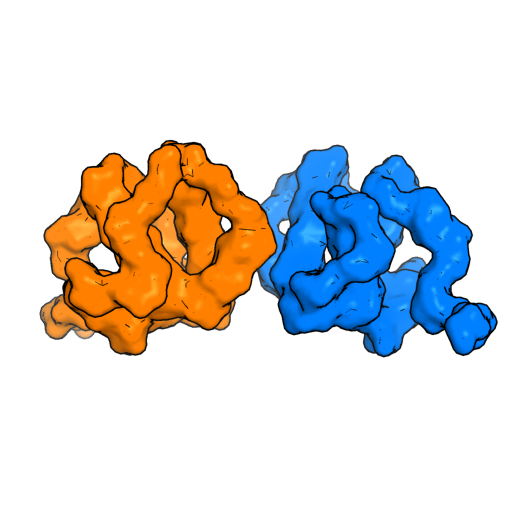 1 92.94 98 VAL A C 1
ATOM 802 O O . VAL A 1 98 ? -6.348 16.297 13.328 1 92.94 98 VAL A O 1
ATOM 805 N N . TYR A 1 99 ? -8.32 16.172 12.383 1 90.31 99 TYR A N 1
ATOM 806 C CA . TYR A 1 99 ? -8.367 17.609 12.164 1 90.31 99 TYR A CA 1
ATOM 807 C C . TYR A 1 99 ? -8.234 18.375 13.484 1 90.31 99 TYR A C 1
ATOM 809 O O . TYR A 1 99 ? -7.703 19.484 13.516 1 90.31 99 TYR A O 1
ATOM 817 N N . LYS A 1 100 ? -8.75 17.844 14.586 1 85.88 100 LYS A N 1
ATOM 818 C CA . LYS A 1 100 ? -8.648 18.516 15.883 1 85.88 100 LYS A CA 1
ATOM 819 C C . LYS A 1 100 ? -7.199 18.609 16.344 1 85.88 100 LYS A C 1
ATOM 821 O O . LYS A 1 100 ? -6.797 19.609 16.953 1 85.88 100 LYS A O 1
ATOM 826 N N . PHE A 1 101 ? -6.445 17.625 15.977 1 83.06 101 PHE A N 1
ATOM 827 C CA . PHE A 1 101 ? -5.035 17.578 16.344 1 83.06 101 PHE A CA 1
ATOM 828 C C . PHE A 1 101 ? -4.211 18.484 15.43 1 83.06 101 PHE A C 1
ATOM 830 O O . PHE A 1 101 ? -3.145 18.953 15.812 1 83.06 101 PHE A O 1
ATOM 837 N N . LEU A 1 102 ? -4.672 18.609 14.258 1 77.31 102 LEU A N 1
ATOM 838 C CA . LEU A 1 102 ? -3.979 19.453 13.281 1 77.31 102 LEU A CA 1
ATOM 839 C C . LEU A 1 102 ? -4.16 20.922 13.602 1 77.31 102 LEU A C 1
ATOM 841 O O . LEU A 1 102 ? -3.363 21.766 13.164 1 77.31 102 LEU A O 1
ATOM 845 N N . GLU A 1 103 ? -5.227 21.203 14.336 1 78.88 103 GLU A N 1
ATOM 846 C CA . GLU A 1 103 ? -5.43 22.578 14.758 1 78.88 103 GLU A CA 1
ATOM 847 C C . GLU A 1 103 ? -4.406 22.984 15.82 1 78.88 103 GLU A C 1
ATOM 849 O O . GLU A 1 103 ? -4.125 24.172 15.992 1 78.88 103 GLU A O 1
ATOM 854 N N . GLU A 1 104 ? -3.891 21.969 16.422 1 74.81 104 GLU A N 1
ATOM 855 C CA . GLU A 1 104 ? -2.766 22.203 17.312 1 74.81 104 GLU A CA 1
ATOM 856 C C . GLU A 1 104 ? -1.442 22.203 16.562 1 74.81 104 GLU A C 1
ATOM 858 O O . GLU A 1 104 ? -1.339 21.625 15.477 1 74.81 104 GLU A O 1
ATOM 863 N N . PRO A 1 105 ? -0.457 23.062 17.016 1 70 105 PRO A N 1
ATOM 864 C CA . PRO A 1 105 ? 0.808 23.078 16.281 1 70 105 PRO A CA 1
ATOM 865 C C . PRO A 1 105 ? 1.36 21.672 16.031 1 70 105 PRO A C 1
ATOM 867 O O . PRO A 1 105 ? 1.212 20.781 16.859 1 70 105 PRO A O 1
ATOM 870 N N . VAL A 1 106 ? 1.618 21.391 14.719 1 62.62 106 VAL A N 1
ATOM 871 C CA . VAL A 1 106 ? 2.189 20.109 14.344 1 62.62 106 VAL A CA 1
ATOM 872 C C . VAL A 1 106 ? 3.467 19.859 15.141 1 62.62 106 VAL A C 1
ATOM 874 O O . VAL A 1 106 ? 4.258 20.766 15.367 1 62.62 106 VAL A O 1
ATOM 877 N N . PRO A 1 107 ? 3.498 18.703 15.852 1 57.56 107 PRO A N 1
ATOM 878 C CA . PRO A 1 107 ? 4.609 18.438 16.766 1 57.56 107 PRO A CA 1
ATOM 879 C C . PRO A 1 107 ? 5.973 18.75 16.156 1 57.56 107 PRO A C 1
ATOM 881 O O . PRO A 1 107 ? 6.914 19.094 16.875 1 57.56 107 PRO A O 1
ATOM 884 N N . CYS A 1 108 ? 6.051 18.484 14.883 1 58.12 108 CYS A N 1
ATOM 885 C CA . CYS A 1 108 ? 7.383 18.812 14.391 1 58.12 108 CYS A CA 1
ATOM 886 C C . CYS A 1 108 ? 7.629 20.312 14.43 1 58.12 108 CYS A C 1
ATOM 888 O O . CYS A 1 108 ? 8.773 20.766 14.312 1 58.12 108 CYS A O 1
ATOM 890 N N . ASP A 1 109 ? 6.66 20.906 14.344 1 50.44 109 ASP A N 1
ATOM 891 C CA . ASP A 1 109 ? 6.844 22.359 14.445 1 50.44 109 ASP A CA 1
ATOM 892 C C . ASP A 1 109 ? 7.199 22.766 15.867 1 50.44 109 ASP A C 1
ATOM 894 O O . ASP A 1 109 ? 7.664 23.891 16.094 1 50.44 109 ASP A O 1
ATOM 898 N N . ASP A 1 110 ? 6.746 22.094 16.875 1 43.75 110 ASP A N 1
ATOM 899 C CA . ASP A 1 110 ? 6.969 22.5 18.266 1 43.75 110 ASP A CA 1
ATOM 900 C C . ASP A 1 110 ? 8.422 22.281 18.688 1 43.75 110 ASP A C 1
ATOM 902 O O . ASP A 1 110 ? 8.906 21.141 18.656 1 43.75 110 ASP A O 1
ATOM 906 N N . SER A 1 111 ? 9.422 23.188 18.672 1 40.44 111 SER A N 1
ATOM 907 C CA . SER A 1 111 ? 10.57 23.469 19.531 1 40.44 111 SER A CA 1
ATOM 908 C C . SER A 1 111 ? 10.336 22.969 20.953 1 40.44 111 SER A C 1
ATOM 910 O O . SER A 1 111 ? 11.281 22.578 21.641 1 40.44 111 SER A O 1
ATOM 912 N N . ASP A 1 112 ? 9.219 23.281 21.672 1 33.41 112 ASP A N 1
ATOM 913 C CA . ASP A 1 112 ? 9.117 23.094 23.109 1 33.41 112 ASP A CA 1
ATOM 914 C C . ASP A 1 112 ? 8.875 21.625 23.469 1 33.41 112 ASP A C 1
ATOM 916 O O . ASP A 1 112 ? 8.414 21.312 24.562 1 33.41 112 ASP A O 1
ATOM 920 N N . GLN A 1 113 ? 8.688 20.734 22.766 1 31.61 113 GLN A N 1
ATOM 921 C CA . GLN A 1 113 ? 8.523 19.469 23.453 1 31.61 113 GLN A CA 1
ATOM 922 C C . GLN A 1 113 ? 9.742 19.141 24.312 1 31.61 113 GLN A C 1
ATOM 924 O O . GLN A 1 113 ? 10.812 18.812 23.781 1 31.61 113 GLN A O 1
ATOM 929 N N . THR A 1 114 ? 9.891 19.859 25.297 1 30.23 114 THR A N 1
ATOM 930 C CA . THR A 1 114 ? 10.555 19.453 26.547 1 30.23 114 THR A CA 1
ATOM 931 C C . THR A 1 114 ? 10.219 18.016 26.891 1 30.23 114 THR A C 1
ATOM 933 O O . THR A 1 114 ? 9.086 17.703 27.281 1 30.23 114 THR A O 1
ATOM 936 N N . PHE A 1 115 ? 10.5 16.922 26.156 1 24.3 115 PHE A N 1
ATOM 937 C CA . PHE A 1 115 ? 10.781 15.773 27.016 1 24.3 115 PHE A CA 1
ATOM 938 C C . PHE A 1 115 ? 12.07 15.992 27.797 1 24.3 115 PHE A C 1
ATOM 940 O O . PHE A 1 115 ? 13.016 16.594 27.297 1 24.3 115 PHE A O 1
ATOM 947 N N . MET B 1 1 ? -10.516 -18.953 9.438 1 67.75 1 MET B N 1
ATOM 948 C CA . MET B 1 1 ? -9.68 -19.844 8.648 1 67.75 1 MET B CA 1
ATOM 949 C C . MET B 1 1 ? -8.414 -19.141 8.18 1 67.75 1 MET B C 1
ATOM 951 O O . MET B 1 1 ? -8.422 -17.922 7.969 1 67.75 1 MET B O 1
ATOM 955 N N . GLU B 1 2 ? -7.227 -19.844 8.328 1 87.94 2 GLU B N 1
ATOM 956 C CA . GLU B 1 2 ? -5.891 -19.312 8.078 1 87.94 2 GLU B CA 1
ATOM 957 C C . GLU B 1 2 ? -5.301 -19.891 6.797 1 87.94 2 GLU B C 1
ATOM 959 O O . GLU B 1 2 ? -5.883 -20.797 6.188 1 87.94 2 GLU B O 1
ATOM 964 N N . TYR B 1 3 ? -4.242 -19.344 6.258 1 95.94 3 TYR B N 1
ATOM 965 C CA . TYR B 1 3 ? -3.551 -19.797 5.051 1 95.94 3 TYR B CA 1
ATOM 966 C C . TYR B 1 3 ? -3.098 -21.25 5.18 1 95.94 3 TYR B C 1
ATOM 968 O O . TYR B 1 3 ? -2.682 -21.672 6.258 1 95.94 3 TYR B O 1
ATOM 976 N N . ASP B 1 4 ? -3.234 -22.016 4.109 1 96.25 4 ASP B N 1
ATOM 977 C CA . ASP B 1 4 ? -2.768 -23.391 4.059 1 96.25 4 ASP B CA 1
ATOM 978 C C . ASP B 1 4 ? -1.248 -23.469 4.184 1 96.25 4 ASP B C 1
ATOM 980 O O . ASP B 1 4 ? -0.717 -24.344 4.867 1 96.25 4 ASP B O 1
ATOM 984 N N . LEU B 1 5 ? -0.523 -22.625 3.518 1 96.88 5 LEU B N 1
ATOM 985 C CA . LEU B 1 5 ? 0.935 -22.578 3.523 1 96.88 5 LEU B CA 1
ATOM 986 C C . LEU B 1 5 ? 1.438 -21.594 4.566 1 96.88 5 LEU B C 1
ATOM 988 O O . LEU B 1 5 ? 0.982 -20.438 4.613 1 96.88 5 LEU B O 1
ATOM 992 N N . PRO B 1 6 ? 2.338 -22.094 5.434 1 96 6 PRO B N 1
ATOM 993 C CA . PRO B 1 6 ? 2.967 -21.109 6.305 1 96 6 PRO B CA 1
ATOM 994 C C . PRO B 1 6 ? 3.734 -20.031 5.527 1 96 6 PRO B C 1
ATOM 996 O O . PRO B 1 6 ? 4.352 -20.344 4.504 1 96 6 PRO B O 1
ATOM 999 N N . PHE B 1 7 ? 3.697 -18.875 6 1 97 7 PHE B N 1
ATOM 1000 C CA . PHE B 1 7 ? 4.277 -17.75 5.277 1 97 7 PHE B CA 1
ATOM 1001 C C . PHE B 1 7 ? 5.77 -17.969 5.051 1 97 7 PHE B C 1
ATOM 1003 O O . PHE B 1 7 ? 6.297 -17.609 3.996 1 97 7 PHE B O 1
ATOM 1010 N N . LEU B 1 8 ? 6.508 -18.516 6.043 1 95.62 8 LEU B N 1
ATOM 1011 C CA . LEU B 1 8 ? 7.965 -18.594 6 1 95.62 8 LEU B CA 1
ATOM 1012 C C . LEU B 1 8 ? 8.414 -19.906 5.352 1 95.62 8 LEU B C 1
ATOM 1014 O O . LEU B 1 8 ? 9.609 -20.203 5.328 1 95.62 8 LEU B O 1
ATOM 1018 N N . CYS B 1 9 ? 7.531 -20.688 4.766 1 94.12 9 CYS B N 1
ATOM 1019 C CA . CYS B 1 9 ? 7.891 -21.938 4.121 1 94.12 9 CYS B CA 1
ATOM 1020 C C . CYS B 1 9 ? 7.332 -22.016 2.705 1 94.12 9 CYS B C 1
ATOM 1022 O O . CYS B 1 9 ? 6.559 -22.906 2.381 1 94.12 9 CYS B O 1
ATOM 1024 N N . PRO B 1 10 ? 7.793 -21.188 1.86 1 94.88 10 PRO B N 1
ATOM 1025 C CA . PRO B 1 10 ? 7.281 -21.188 0.488 1 94.88 10 PRO B CA 1
ATOM 1026 C C . PRO B 1 10 ? 7.668 -22.453 -0.284 1 94.88 10 PRO B C 1
ATOM 1028 O O . PRO B 1 10 ? 7.059 -22.766 -1.309 1 94.88 10 PRO B O 1
ATOM 1031 N N . ILE B 1 11 ? 8.57 -23.172 0.218 1 94.5 11 ILE B N 1
ATOM 1032 C CA . ILE B 1 11 ? 9.117 -24.312 -0.49 1 94.5 11 ILE B CA 1
ATOM 1033 C C . ILE B 1 11 ? 8.078 -25.438 -0.552 1 94.5 11 ILE B C 1
ATOM 1035 O O . ILE B 1 11 ? 8.18 -26.344 -1.377 1 94.5 11 ILE B O 1
ATOM 1039 N N . PHE B 1 12 ? 7.074 -25.359 0.266 1 95.81 12 PHE B N 1
ATOM 1040 C CA . PHE B 1 12 ? 6.035 -26.375 0.265 1 95.81 12 PHE B CA 1
ATOM 1041 C C . PHE B 1 12 ? 5.152 -26.25 -0.972 1 95.81 12 PHE B C 1
ATOM 1043 O O . PHE B 1 12 ? 4.395 -27.172 -1.295 1 95.81 12 PHE B O 1
ATOM 1050 N N . SER B 1 13 ? 5.215 -25.203 -1.629 1 95.12 13 SER B N 1
ATOM 1051 C CA . SER B 1 13 ? 4.656 -25.047 -2.967 1 95.12 13 SER B CA 1
ATOM 1052 C C . SER B 1 13 ? 5.742 -24.688 -3.98 1 95.12 13 SER B C 1
ATOM 1054 O O . SER B 1 13 ? 5.891 -23.531 -4.371 1 95.12 13 SER B O 1
ATOM 1056 N N . PRO B 1 14 ? 6.465 -25.672 -4.414 1 94.19 14 PRO B N 1
ATOM 1057 C CA . PRO B 1 14 ? 7.691 -25.453 -5.184 1 94.19 14 PRO B CA 1
ATOM 1058 C C . PRO B 1 14 ? 7.441 -24.719 -6.496 1 94.19 14 PRO B C 1
ATOM 1060 O O . PRO B 1 14 ? 8.258 -23.875 -6.902 1 94.19 14 PRO B O 1
ATOM 1063 N N . ARG B 1 15 ? 6.336 -25.047 -7.16 1 92.44 15 ARG B N 1
ATOM 1064 C CA . ARG B 1 15 ? 6.043 -24.406 -8.438 1 92.44 15 ARG B CA 1
ATOM 1065 C C . ARG B 1 15 ? 5.902 -22.906 -8.273 1 92.44 15 ARG B C 1
ATOM 1067 O O . ARG B 1 15 ? 6.543 -22.125 -8.992 1 92.44 15 ARG B O 1
ATOM 1074 N N . TYR B 1 16 ? 5.09 -22.5 -7.316 1 94.56 16 TYR B N 1
ATOM 1075 C CA . TYR B 1 16 ? 4.828 -21.078 -7.121 1 94.56 16 TYR B CA 1
ATOM 1076 C C . TYR B 1 16 ? 6.027 -20.375 -6.488 1 94.56 16 TYR B C 1
ATOM 1078 O O . TYR B 1 16 ? 6.301 -19.203 -6.77 1 94.56 16 TYR B O 1
ATOM 1086 N N . CYS B 1 17 ? 6.75 -21.125 -5.664 1 95 17 CYS B N 1
ATOM 1087 C CA . CYS B 1 17 ? 7.969 -20.594 -5.07 1 95 17 CYS B CA 1
ATOM 1088 C C . CYS B 1 17 ? 9 -20.266 -6.145 1 95 17 CYS B C 1
ATOM 1090 O O . CYS B 1 17 ? 9.594 -19.188 -6.129 1 95 17 CYS B O 1
ATOM 1092 N N . LEU B 1 18 ? 9.203 -21.203 -7.004 1 93.94 18 LEU B N 1
ATOM 1093 C CA . LEU B 1 18 ? 10.164 -21.016 -8.086 1 93.94 18 LEU B CA 1
ATOM 1094 C C . LEU B 1 18 ? 9.75 -19.844 -8.977 1 93.94 18 LEU B C 1
ATOM 1096 O O . LEU B 1 18 ? 10.578 -19 -9.32 1 93.94 18 LEU B O 1
ATOM 1100 N N . ALA B 1 19 ? 8.484 -19.828 -9.336 1 93.06 19 ALA B N 1
ATOM 1101 C CA . ALA B 1 19 ? 7.984 -18.75 -10.188 1 93.06 19 ALA B CA 1
ATOM 1102 C C . ALA B 1 19 ? 8.156 -17.391 -9.508 1 93.06 19 ALA B C 1
ATOM 1104 O O . ALA B 1 19 ? 8.562 -16.422 -10.141 1 93.06 19 ALA B O 1
ATOM 1105 N N . SER B 1 20 ? 7.773 -17.344 -8.211 1 95.94 20 SER B N 1
ATOM 1106 C CA . SER B 1 20 ? 7.836 -16.094 -7.48 1 95.94 20 SER B CA 1
ATOM 1107 C C . SER B 1 20 ? 9.281 -15.648 -7.27 1 95.94 20 SER B C 1
ATOM 1109 O O . SER B 1 20 ? 9.562 -14.445 -7.199 1 95.94 20 SER B O 1
ATOM 1111 N N . THR B 1 21 ? 10.195 -16.531 -7.145 1 94.5 21 THR B N 1
ATOM 1112 C CA . THR B 1 21 ? 11.594 -16.203 -6.906 1 94.5 21 THR B CA 1
ATOM 1113 C C . THR B 1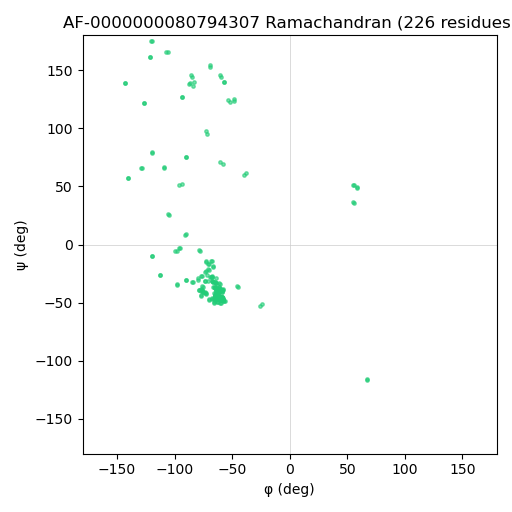 21 ? 12.266 -15.734 -8.195 1 94.5 21 THR B C 1
ATOM 1115 O O . THR B 1 21 ? 13.062 -14.789 -8.188 1 94.5 21 THR B O 1
ATOM 1118 N N . LEU B 1 22 ? 11.992 -16.312 -9.297 1 92.69 22 LEU B N 1
ATOM 1119 C CA . LEU B 1 22 ? 12.672 -16.031 -10.562 1 92.69 22 LEU B CA 1
ATOM 1120 C C . LEU B 1 22 ? 12.047 -14.82 -11.25 1 92.69 22 LEU B C 1
ATOM 1122 O O . LEU B 1 22 ? 12.742 -14.07 -11.945 1 92.69 22 LEU B O 1
ATOM 1126 N N . CYS B 1 23 ? 10.766 -14.656 -11.062 1 92.88 23 CYS B N 1
ATOM 1127 C CA . CYS B 1 23 ? 10.086 -13.617 -11.828 1 92.88 23 CYS B CA 1
ATOM 1128 C C . CYS B 1 23 ? 9.055 -12.898 -10.969 1 92.88 23 CYS B C 1
ATOM 1130 O O . CYS B 1 23 ? 7.887 -12.781 -11.367 1 92.88 23 CYS B O 1
ATOM 1132 N N . PRO B 1 24 ? 9.461 -12.359 -9.906 1 93.81 24 PRO B N 1
ATOM 1133 C CA . PRO B 1 24 ? 8.477 -11.703 -9.047 1 93.81 24 PRO B CA 1
ATOM 1134 C C . PRO B 1 24 ? 7.812 -10.5 -9.719 1 93.81 24 PRO B C 1
ATOM 1136 O O . PRO B 1 24 ? 6.602 -10.297 -9.578 1 93.81 24 PRO B O 1
ATOM 1139 N N . CYS B 1 25 ? 8.578 -9.742 -10.508 1 95.5 25 CYS B N 1
ATOM 1140 C CA . CYS B 1 25 ? 8.008 -8.555 -11.148 1 95.5 25 CYS B CA 1
ATOM 1141 C C . CYS B 1 25 ? 7.016 -8.945 -12.234 1 95.5 25 CYS B C 1
ATOM 1143 O O . CYS B 1 25 ? 5.934 -8.367 -12.328 1 95.5 25 CYS B O 1
ATOM 1145 N N . TYR B 1 26 ? 7.426 -9.852 -13.016 1 95.19 26 TYR B N 1
ATOM 1146 C CA . TYR B 1 26 ? 6.535 -10.305 -14.078 1 95.19 26 TYR B CA 1
ATOM 1147 C C . TYR B 1 26 ? 5.297 -10.977 -13.508 1 95.19 26 TYR B C 1
ATOM 1149 O O . TYR B 1 26 ? 4.176 -10.719 -13.953 1 95.19 26 TYR B O 1
ATOM 1157 N N . LEU B 1 27 ? 5.449 -11.844 -12.562 1 94.94 27 LEU B N 1
ATOM 1158 C CA . LEU B 1 27 ? 4.355 -12.586 -11.945 1 94.94 27 LEU B CA 1
ATOM 1159 C C . LEU B 1 27 ? 3.365 -11.633 -11.281 1 94.94 27 LEU B C 1
ATOM 1161 O O . LEU B 1 27 ? 2.154 -11.766 -11.461 1 94.94 27 LEU B O 1
ATOM 1165 N N . SER B 1 28 ? 3.928 -10.719 -10.539 1 96.69 28 SER B N 1
ATOM 1166 C CA . SER B 1 28 ? 3.078 -9.719 -9.906 1 96.69 28 SER B CA 1
ATOM 1167 C C . SER B 1 28 ? 2.289 -8.93 -10.945 1 96.69 28 SER B C 1
ATOM 1169 O O . SER B 1 28 ? 1.122 -8.594 -10.727 1 96.69 28 SER B O 1
ATOM 1171 N N . SER B 1 29 ? 2.924 -8.617 -12.078 1 96.81 29 SER B N 1
ATOM 1172 C CA . SER B 1 29 ? 2.289 -7.828 -13.125 1 96.81 29 SER B CA 1
ATOM 1173 C C . SER B 1 29 ? 1.113 -8.57 -13.742 1 96.81 29 SER B C 1
ATOM 1175 O O . SER B 1 29 ? 0.028 -8.008 -13.898 1 96.81 29 SER B O 1
ATOM 1177 N N . ILE B 1 30 ? 1.265 -9.797 -14.039 1 95.31 30 ILE B N 1
ATOM 1178 C CA . ILE B 1 30 ? 0.222 -10.547 -14.727 1 95.31 30 ILE B CA 1
ATOM 1179 C C . ILE B 1 30 ? -0.923 -10.844 -13.766 1 95.31 30 ILE B C 1
ATOM 1181 O O . ILE B 1 30 ? -2.096 -10.758 -14.141 1 95.31 30 ILE B O 1
ATOM 1185 N N . VAL B 1 31 ? -0.628 -11.195 -12.578 1 96.44 31 VAL B N 1
ATOM 1186 C CA . VAL B 1 31 ? -1.657 -11.539 -11.602 1 96.44 31 VAL B CA 1
ATOM 1187 C C . VAL B 1 31 ? -2.465 -10.297 -11.25 1 96.44 31 VAL B C 1
ATOM 1189 O O . VAL B 1 31 ? -3.697 -10.328 -11.227 1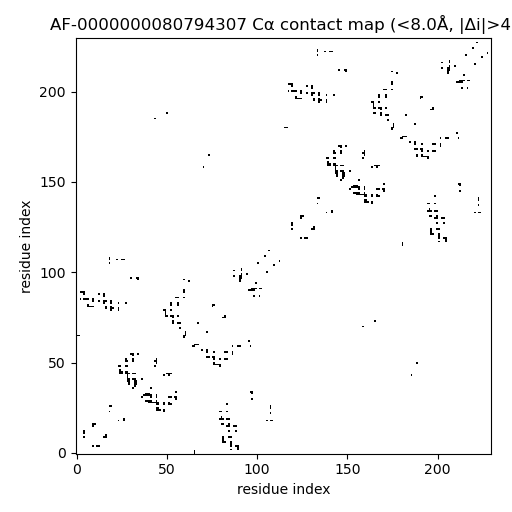 96.44 31 VAL B O 1
ATOM 1192 N N . TYR B 1 32 ? -1.721 -9.195 -10.977 1 96.81 32 TYR B N 1
ATOM 1193 C CA . TYR B 1 32 ? -2.389 -7.938 -10.664 1 96.81 32 TYR B CA 1
ATOM 1194 C C . TYR B 1 32 ? -3.307 -7.512 -11.805 1 96.81 32 TYR B C 1
ATOM 1196 O O . TYR B 1 32 ? -4.445 -7.09 -11.57 1 96.81 32 TYR B O 1
ATOM 1204 N N . ALA B 1 33 ? -2.809 -7.582 -13.039 1 96.19 33 ALA B N 1
ATOM 1205 C CA . ALA B 1 33 ? -3.562 -7.164 -14.219 1 96.19 33 ALA B CA 1
ATOM 1206 C C . ALA B 1 33 ? -4.828 -8 -14.383 1 96.19 33 ALA B C 1
ATOM 1208 O O . ALA B 1 33 ? -5.895 -7.473 -14.695 1 96.19 33 ALA B O 1
ATOM 1209 N N . ARG B 1 34 ? -4.762 -9.219 -14.109 1 94.38 34 ARG B N 1
ATOM 1210 C CA . ARG B 1 34 ? -5.895 -10.125 -14.305 1 94.38 34 ARG B CA 1
ATOM 1211 C C . ARG B 1 34 ? -6.934 -9.93 -13.203 1 94.38 34 ARG B C 1
ATOM 1213 O O . ARG B 1 34 ? -8.141 -10.023 -13.461 1 94.38 34 ARG B O 1
ATOM 1220 N N . ILE B 1 35 ? -6.504 -9.664 -12.008 1 95.69 35 ILE B N 1
ATOM 1221 C CA . ILE B 1 35 ? -7.418 -9.523 -10.883 1 95.69 35 ILE B CA 1
ATOM 1222 C C . ILE B 1 35 ? -8.125 -8.172 -10.953 1 95.69 35 ILE B C 1
ATOM 1224 O O . ILE B 1 35 ? -9.336 -8.094 -10.758 1 95.69 35 ILE B O 1
ATOM 1228 N N . PHE B 1 36 ? -7.359 -7.141 -11.359 1 95.38 36 PHE B N 1
ATOM 1229 C CA . PHE B 1 36 ? -7.898 -5.809 -11.125 1 95.38 36 PHE B CA 1
ATOM 1230 C C . PHE B 1 36 ? -8.227 -5.117 -12.445 1 95.38 36 PHE B C 1
ATOM 1232 O O . PHE B 1 36 ? -9.047 -4.199 -12.477 1 95.38 36 PHE B O 1
ATOM 1239 N N . LYS B 1 37 ? -7.574 -5.469 -13.539 1 94.44 37 LYS B N 1
ATOM 1240 C CA . LYS B 1 37 ? -7.727 -4.699 -14.773 1 94.44 37 LYS B CA 1
ATOM 1241 C C . LYS B 1 37 ? -8.281 -5.566 -15.898 1 94.44 37 LYS B C 1
ATOM 1243 O O . LYS B 1 37 ? -8.633 -5.059 -16.969 1 94.44 37 LYS B O 1
ATOM 1248 N N . ASN B 1 38 ? -8.375 -6.848 -15.758 1 91.56 38 ASN B N 1
ATOM 1249 C CA . ASN B 1 38 ? -8.789 -7.77 -16.812 1 91.56 38 ASN B CA 1
ATOM 1250 C C . ASN B 1 38 ? -7.918 -7.625 -18.047 1 91.56 38 ASN B C 1
ATOM 1252 O O . ASN B 1 38 ? -8.438 -7.547 -19.172 1 91.56 38 ASN B O 1
ATOM 1256 N N . LYS B 1 39 ? -6.746 -7.387 -17.828 1 93.06 39 LYS B N 1
ATOM 1257 C CA . LYS B 1 39 ? -5.727 -7.301 -18.875 1 93.06 39 LYS B CA 1
ATOM 1258 C C . LYS B 1 39 ? -4.625 -8.336 -18.656 1 93.06 39 LYS B C 1
ATOM 1260 O O . LYS B 1 39 ? -4.645 -9.07 -17.656 1 93.06 39 LYS B O 1
ATOM 1265 N N . ARG B 1 40 ? -3.752 -8.367 -19.625 1 90.31 40 ARG B N 1
ATOM 1266 C CA . ARG B 1 40 ? -2.707 -9.383 -19.578 1 90.31 40 ARG B CA 1
ATOM 1267 C C . ARG B 1 40 ? -1.48 -8.867 -18.828 1 90.31 40 ARG B C 1
ATOM 1269 O O . ARG B 1 40 ? -0.721 -9.648 -18.25 1 90.31 40 ARG B O 1
ATOM 1276 N N . PHE B 1 41 ? -1.276 -7.582 -18.906 1 93.62 41 PHE B N 1
ATOM 1277 C CA . PHE B 1 41 ? -0.07 -7.012 -18.328 1 93.62 41 PHE B CA 1
ATOM 1278 C C . PHE B 1 41 ? -0.362 -5.645 -17.703 1 93.62 41 PHE B C 1
ATOM 1280 O O . PHE B 1 41 ? -1.181 -4.887 -18.234 1 93.62 41 PHE B O 1
ATOM 1287 N N . SER B 1 42 ? 0.255 -5.438 -16.531 1 94.88 42 SER B N 1
ATOM 1288 C CA . SER B 1 42 ? 0.14 -4.152 -15.852 1 94.88 42 SER B CA 1
ATOM 1289 C C . SER B 1 42 ? 1.514 -3.584 -15.516 1 94.88 42 SER B C 1
ATOM 1291 O O . SER B 1 42 ? 2.295 -4.219 -14.805 1 94.88 42 SER B O 1
ATOM 1293 N N . ALA B 1 43 ? 1.77 -2.361 -16.047 1 95.44 43 ALA B N 1
ATOM 1294 C CA . ALA B 1 43 ? 3.014 -1.673 -15.711 1 95.44 43 ALA B CA 1
ATOM 1295 C C . ALA B 1 43 ? 3.102 -1.398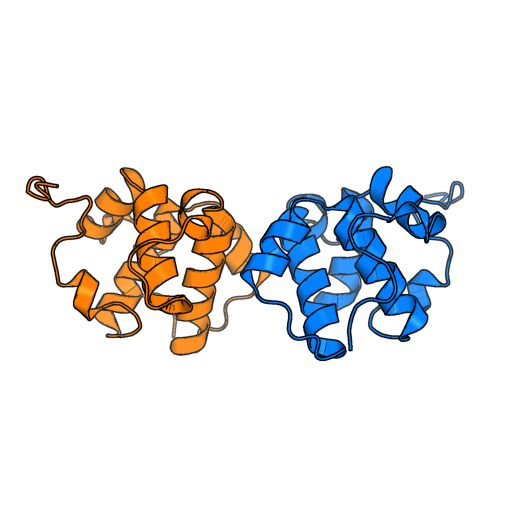 -14.211 1 95.44 43 ALA B C 1
ATOM 1297 O O . ALA B 1 43 ? 4.188 -1.44 -13.625 1 95.44 43 ALA B O 1
ATOM 1298 N N . PHE B 1 44 ? 1.984 -1.091 -13.586 1 95.94 44 PHE B N 1
ATOM 1299 C CA . PHE B 1 44 ? 1.943 -0.861 -12.148 1 95.94 44 PHE B CA 1
ATOM 1300 C C . PHE B 1 44 ? 2.475 -2.072 -11.391 1 95.94 44 PHE B C 1
ATOM 1302 O O . PHE B 1 44 ? 3.311 -1.932 -10.492 1 95.94 44 PHE B O 1
ATOM 1309 N N . GLY B 1 45 ? 2 -3.209 -11.75 1 96 45 GLY B N 1
ATOM 1310 C CA . GLY B 1 45 ? 2.42 -4.441 -11.102 1 96 45 GLY B CA 1
ATOM 1311 C C . GLY B 1 45 ? 3.871 -4.793 -11.367 1 96 45 GLY B C 1
ATOM 1312 O O . GLY B 1 45 ? 4.523 -5.43 -10.539 1 96 45 GLY B O 1
ATOM 1313 N N . PHE B 1 46 ? 4.352 -4.332 -12.523 1 96.62 46 PHE B N 1
ATOM 1314 C CA . PHE B 1 46 ? 5.723 -4.648 -12.914 1 96.62 46 PHE B CA 1
ATOM 1315 C C . PHE B 1 46 ? 6.715 -3.764 -12.172 1 96.62 46 PHE B C 1
ATOM 1317 O O . PHE B 1 46 ? 7.754 -4.242 -11.711 1 96.62 46 PHE B O 1
ATOM 1324 N N . PHE B 1 47 ? 6.422 -2.492 -11.977 1 96.12 47 PHE B N 1
ATOM 1325 C CA . PHE B 1 47 ? 7.387 -1.543 -11.438 1 96.12 47 PHE B CA 1
ATOM 1326 C C . PHE B 1 47 ? 7.176 -1.354 -9.938 1 96.12 47 PHE B C 1
ATOM 1328 O O . PHE B 1 47 ? 8.133 -1.107 -9.195 1 96.12 47 PHE B O 1
ATOM 1335 N N . LEU B 1 48 ? 5.938 -1.401 -9.469 1 96.94 48 LEU B N 1
ATOM 1336 C CA . LEU B 1 48 ? 5.613 -1.203 -8.062 1 96.94 48 LEU B CA 1
ATOM 1337 C C . LEU B 1 48 ? 5.164 -2.51 -7.418 1 96.94 48 LEU B C 1
ATOM 1339 O O . LEU B 1 48 ? 4.07 -2.588 -6.855 1 96.94 48 LEU B O 1
ATOM 1343 N N . VAL B 1 49 ? 6.121 -3.373 -7.352 1 96.44 49 VAL B N 1
ATOM 1344 C CA . VAL B 1 49 ? 5.855 -4.762 -6.996 1 96.44 49 VAL B CA 1
ATOM 1345 C C . VAL B 1 49 ? 5.316 -4.836 -5.566 1 96.44 49 VAL B C 1
ATOM 1347 O O . VAL B 1 49 ? 4.297 -5.48 -5.316 1 96.44 49 VAL B O 1
ATOM 1350 N N . PRO B 1 50 ? 5.895 -4.074 -4.551 1 97.12 50 PRO B N 1
ATOM 1351 C CA . PRO B 1 50 ? 5.375 -4.234 -3.189 1 97.12 50 PRO B CA 1
ATOM 1352 C C . PRO B 1 50 ? 3.918 -3.787 -3.061 1 97.12 50 PRO B C 1
ATOM 1354 O O . PRO B 1 50 ? 3.146 -4.395 -2.312 1 97.12 50 PRO B O 1
ATOM 1357 N N . PHE B 1 51 ? 3.479 -2.812 -3.775 1 97.88 51 PHE B N 1
ATOM 1358 C CA . PHE B 1 51 ? 2.098 -2.35 -3.717 1 97.88 51 PHE B CA 1
ATOM 1359 C C . PHE B 1 51 ? 1.171 -3.316 -4.445 1 97.88 51 PHE B C 1
ATOM 1361 O O . PHE B 1 51 ? 0.036 -3.537 -4.016 1 97.88 51 PHE B O 1
ATOM 1368 N N . SER B 1 52 ? 1.677 -3.783 -5.598 1 97.88 52 SER B N 1
ATOM 1369 C CA . SER B 1 52 ? 0.884 -4.762 -6.34 1 97.88 52 SER B CA 1
ATOM 1370 C C . SER B 1 52 ? 0.671 -6.031 -5.523 1 97.88 52 SER B C 1
ATOM 1372 O O . SER B 1 52 ? -0.437 -6.57 -5.484 1 97.88 52 SER B O 1
ATOM 1374 N N . VAL B 1 53 ? 1.762 -6.469 -4.898 1 98.06 53 VAL B N 1
ATOM 1375 C CA . VAL B 1 53 ? 1.688 -7.672 -4.078 1 98.06 53 VAL B CA 1
ATOM 1376 C C . VAL B 1 53 ? 0.747 -7.434 -2.898 1 98.06 53 VAL B C 1
ATOM 1378 O O . VAL B 1 53 ? -0.007 -8.328 -2.51 1 98.06 53 VAL B O 1
ATOM 1381 N N . TYR B 1 54 ? 0.793 -6.238 -2.316 1 98.31 54 TYR B N 1
ATOM 1382 C CA . TYR B 1 54 ? -0.133 -5.863 -1.255 1 98.31 54 TYR B CA 1
ATOM 1383 C C . TYR B 1 54 ? -1.577 -5.953 -1.733 1 98.31 54 TYR B C 1
ATOM 1385 O O . TYR B 1 54 ? -2.441 -6.473 -1.022 1 98.31 54 TYR B O 1
ATOM 1393 N N . GLY B 1 55 ? -1.811 -5.438 -2.924 1 97.56 55 GLY B N 1
ATOM 1394 C CA . GLY B 1 55 ? -3.152 -5.516 -3.477 1 97.56 55 GLY B CA 1
ATOM 1395 C C . GLY B 1 55 ? -3.633 -6.941 -3.678 1 97.56 55 GLY B C 1
ATOM 1396 O O . GLY B 1 55 ? -4.781 -7.266 -3.369 1 97.56 55 GLY B O 1
ATOM 1397 N N . ILE B 1 56 ? -2.779 -7.723 -4.223 1 97.94 56 ILE B N 1
ATOM 1398 C CA . ILE B 1 56 ? -3.123 -9.125 -4.453 1 97.94 56 ILE B CA 1
ATOM 1399 C C . ILE B 1 56 ? -3.441 -9.797 -3.123 1 97.94 56 ILE B C 1
ATOM 1401 O O . ILE B 1 56 ? -4.434 -10.523 -3.012 1 97.94 56 ILE B O 1
ATOM 1405 N N . ARG B 1 57 ? -2.57 -9.555 -2.119 1 98.19 57 ARG B N 1
ATOM 1406 C CA . ARG B 1 57 ? -2.775 -10.156 -0.805 1 98.19 57 ARG B CA 1
ATOM 1407 C C . ARG B 1 57 ? -4.09 -9.688 -0.189 1 98.19 57 ARG B C 1
ATOM 1409 O O . ARG B 1 57 ? -4.832 -10.492 0.386 1 98.19 57 ARG B O 1
ATOM 1416 N N . ARG B 1 58 ? -4.43 -8.43 -0.332 1 97.12 58 ARG B N 1
ATOM 1417 C CA . ARG B 1 58 ? -5.688 -7.906 0.193 1 97.12 58 ARG B CA 1
ATOM 1418 C C . ARG B 1 58 ? -6.879 -8.516 -0.533 1 97.12 58 ARG B C 1
ATOM 1420 O O . ARG B 1 58 ? -7.934 -8.734 0.07 1 97.12 58 ARG B O 1
ATOM 1427 N N . TYR B 1 59 ? -6.691 -8.727 -1.809 1 97.56 59 TYR B N 1
ATOM 1428 C CA . TYR B 1 59 ? -7.738 -9.406 -2.566 1 97.56 59 TYR B CA 1
ATOM 1429 C C . TYR B 1 59 ? -8.047 -10.773 -1.974 1 97.56 59 TYR B C 1
ATOM 1431 O O . TYR B 1 59 ? -9.211 -11.117 -1.772 1 97.56 59 TYR B O 1
ATOM 1439 N N . VAL B 1 60 ? -7.059 -11.531 -1.706 1 98.12 60 VAL B N 1
ATOM 1440 C CA . VAL B 1 60 ? -7.223 -12.867 -1.154 1 98.12 60 VAL B CA 1
ATOM 1441 C C . VAL B 1 60 ? -7.848 -12.781 0.237 1 98.12 60 VAL B C 1
ATOM 1443 O O . VAL B 1 60 ? -8.773 -13.531 0.558 1 98.12 60 VAL B O 1
ATOM 1446 N N . GLN B 1 61 ? -7.363 -11.852 1.069 1 97.94 61 GLN B N 1
ATOM 1447 C CA . GLN B 1 61 ? -7.887 -11.648 2.416 1 97.94 61 GL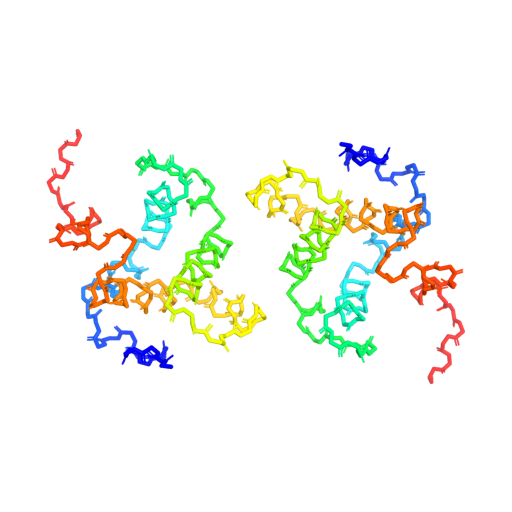N B CA 1
ATOM 1448 C C . GLN B 1 61 ? -9.383 -11.328 2.385 1 97.94 61 GLN B C 1
ATOM 1450 O O . GLN B 1 61 ? -10.148 -11.844 3.201 1 97.94 61 GLN B O 1
ATOM 1455 N N . ASP B 1 62 ? -9.742 -10.578 1.456 1 96.62 62 ASP B N 1
ATOM 1456 C CA . ASP B 1 62 ? -11.133 -10.133 1.372 1 96.62 62 ASP B CA 1
ATOM 1457 C C . ASP B 1 62 ? -12.031 -11.234 0.823 1 96.62 62 ASP B C 1
ATOM 1459 O O . ASP B 1 62 ? -13.141 -11.445 1.323 1 96.62 62 ASP B O 1
ATOM 1463 N N . LYS B 1 63 ? -11.578 -11.859 -0.167 1 97.19 63 LYS B N 1
ATOM 1464 C CA . LYS B 1 63 ? -12.375 -12.914 -0.795 1 97.19 63 LYS B CA 1
ATOM 1465 C C . LYS B 1 63 ? -12.586 -14.078 0.159 1 97.19 63 LYS B C 1
ATOM 1467 O O . LYS B 1 63 ? -13.664 -14.68 0.18 1 97.19 63 LYS B O 1
ATOM 1472 N N . LEU B 1 64 ? -11.625 -14.398 0.919 1 97.5 64 LEU B N 1
ATOM 1473 C CA . LEU B 1 64 ? -11.703 -15.547 1.813 1 97.5 64 LEU B CA 1
ATOM 1474 C C . LEU B 1 64 ? -12.07 -15.109 3.229 1 97.5 64 LEU B C 1
ATOM 1476 O O . LEU B 1 64 ? -12.273 -15.953 4.109 1 97.5 64 LEU B O 1
ATOM 1480 N N . GLN B 1 65 ? -12.141 -13.812 3.463 1 96.62 65 GLN B N 1
ATOM 1481 C CA . GLN B 1 65 ? -12.484 -13.227 4.754 1 96.62 65 GLN B CA 1
ATOM 1482 C C . GLN B 1 65 ? -11.508 -13.672 5.84 1 96.62 65 GLN B C 1
ATOM 1484 O O . GLN B 1 65 ? -11.93 -14.109 6.914 1 96.62 65 GLN B O 1
ATOM 1489 N N . TYR B 1 66 ? -10.281 -13.492 5.375 1 95.19 66 TYR B N 1
ATOM 1490 C CA . TYR B 1 66 ? -9.242 -13.695 6.375 1 95.19 66 TYR B CA 1
ATOM 1491 C C . TYR B 1 66 ? -9.023 -12.438 7.207 1 95.19 66 TYR B C 1
ATOM 1493 O O . TYR B 1 66 ? -9.203 -11.32 6.715 1 95.19 66 TYR B O 1
ATOM 1501 N N . LYS B 1 67 ? -8.875 -12.422 8.461 1 92.69 67 LYS B N 1
ATOM 1502 C CA . LYS B 1 67 ? -8.797 -11.281 9.367 1 92.69 67 LYS B CA 1
ATOM 1503 C C . LYS B 1 67 ? -7.348 -10.867 9.609 1 92.69 67 LYS B C 1
ATOM 1505 O O . LYS B 1 67 ? -6.906 -10.781 10.758 1 92.69 67 LYS B O 1
ATOM 1510 N N . GLU B 1 68 ? -6.59 -10.648 8.461 1 95.69 68 GLU B N 1
ATOM 1511 C CA . GLU B 1 68 ? -5.25 -10.086 8.594 1 95.69 68 GLU B CA 1
ATOM 1512 C C . GLU B 1 68 ? -5.297 -8.562 8.594 1 95.69 68 GLU B C 1
ATOM 1514 O O . GLU B 1 68 ? -6.059 -7.957 7.832 1 95.69 68 GLU B O 1
ATOM 1519 N N . SER B 1 69 ? -4.508 -8 9.461 1 94.06 69 SER B N 1
ATOM 1520 C CA . SER B 1 69 ? -4.5 -6.539 9.508 1 94.06 69 SER B CA 1
ATOM 1521 C C . SER B 1 69 ? -3.859 -5.945 8.258 1 94.06 69 SER B C 1
ATOM 1523 O O . SER B 1 69 ? -3.064 -6.609 7.59 1 94.06 69 SER B O 1
ATOM 1525 N N . PHE B 1 70 ? -4.258 -4.773 7.934 1 93.31 70 PHE B N 1
ATOM 1526 C CA . PHE B 1 70 ? -3.689 -4.074 6.789 1 93.31 70 PHE B CA 1
ATOM 1527 C C . PHE B 1 70 ? -2.182 -3.908 6.945 1 93.31 70 PHE B C 1
ATOM 1529 O O . PH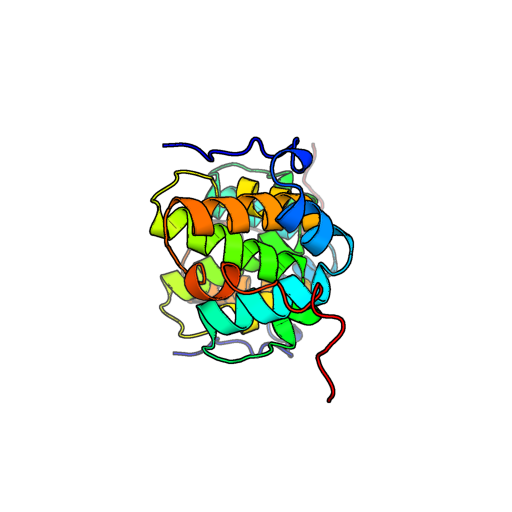E B 1 70 ? -1.435 -4.031 5.973 1 93.31 70 PHE B O 1
ATOM 1536 N N . GLU B 1 71 ? -1.651 -3.635 8.172 1 95.06 71 GLU B N 1
ATOM 1537 C CA . GLU B 1 71 ? -0.226 -3.459 8.438 1 95.06 71 GLU B CA 1
ATOM 1538 C C . GLU B 1 71 ? 0.546 -4.75 8.18 1 95.06 71 GLU B C 1
ATOM 1540 O O . GLU B 1 71 ? 1.619 -4.727 7.574 1 95.06 71 GLU B O 1
ATOM 1545 N N . THR B 1 72 ? -0.075 -5.809 8.68 1 95.62 72 THR B N 1
ATOM 1546 C CA . THR B 1 72 ? 0.566 -7.109 8.492 1 95.62 72 THR B CA 1
ATOM 1547 C C . THR B 1 72 ? 0.663 -7.453 7.008 1 95.62 72 THR B C 1
ATOM 1549 O O . THR B 1 72 ? 1.688 -7.961 6.551 1 95.62 72 THR B O 1
ATOM 1552 N N . SER B 1 73 ? -0.4 -7.164 6.266 1 97.19 73 SER B N 1
ATOM 1553 C CA . SER B 1 73 ? -0.38 -7.414 4.828 1 97.19 73 SER B CA 1
ATOM 1554 C C . SER B 1 73 ? 0.701 -6.59 4.141 1 97.19 73 SER B C 1
ATOM 1556 O O . SER B 1 73 ? 1.364 -7.074 3.219 1 97.19 73 SER B O 1
ATOM 1558 N N . ALA B 1 74 ? 0.844 -5.352 4.574 1 97.25 74 ALA B N 1
ATOM 1559 C CA . ALA B 1 74 ? 1.856 -4.48 3.984 1 97.25 74 ALA B CA 1
ATOM 1560 C C . ALA B 1 74 ? 3.262 -5 4.27 1 97.25 74 ALA B C 1
ATOM 1562 O O . ALA B 1 74 ? 4.105 -5.055 3.369 1 97.25 74 ALA B O 1
ATOM 1563 N N . ILE B 1 75 ? 3.521 -5.402 5.477 1 96.81 75 ILE B N 1
ATOM 1564 C CA . ILE B 1 75 ? 4.836 -5.902 5.867 1 96.81 75 ILE B CA 1
ATOM 1565 C C . ILE B 1 75 ? 5.156 -7.176 5.086 1 96.81 75 ILE B C 1
ATOM 1567 O O . ILE B 1 75 ? 6.254 -7.32 4.547 1 96.81 75 ILE B O 1
ATOM 1571 N N . LYS B 1 76 ? 4.211 -8.031 5 1 97 76 LYS B N 1
ATOM 1572 C CA . LYS B 1 76 ? 4.422 -9.289 4.297 1 97 76 LYS B CA 1
ATOM 1573 C C . LYS B 1 76 ? 4.629 -9.062 2.803 1 97 76 LYS B C 1
ATOM 1575 O O . LYS B 1 76 ? 5.359 -9.812 2.15 1 97 76 LYS B O 1
ATOM 1580 N N . SER B 1 77 ? 3.99 -8.047 2.258 1 97.62 77 SER B N 1
ATOM 1581 C CA . SER B 1 77 ? 4.117 -7.766 0.83 1 97.62 77 SER B CA 1
ATOM 1582 C C . SER B 1 77 ? 5.531 -7.328 0.473 1 97.62 77 SER B C 1
ATOM 1584 O O . SER B 1 77 ? 5.922 -7.359 -0.696 1 97.62 77 SER B O 1
ATOM 1586 N N . LEU B 1 78 ? 6.281 -6.883 1.491 1 96.25 78 LEU B N 1
ATOM 1587 C CA . LEU B 1 78 ? 7.672 -6.516 1.25 1 96.25 78 LEU B CA 1
ATOM 1588 C C . LEU B 1 78 ? 8.508 -7.746 0.925 1 96.25 78 LEU B C 1
ATOM 1590 O O . LEU B 1 78 ? 9.578 -7.637 0.317 1 96.25 78 LEU B O 1
ATOM 1594 N N . CYS B 1 79 ? 8.078 -8.844 1.44 1 96.31 79 CYS B N 1
ATOM 1595 C CA . CYS B 1 79 ? 8.641 -10.125 1.018 1 96.31 79 CYS B CA 1
ATOM 1596 C C . CYS B 1 79 ? 7.867 -10.695 -0.164 1 96.31 79 CYS B C 1
ATOM 1598 O O . CYS B 1 79 ? 7.191 -11.719 -0.033 1 96.31 79 CYS B O 1
ATOM 1600 N N . CYS B 1 80 ? 8.109 -10.141 -1.249 1 95.69 80 CYS B N 1
ATOM 1601 C CA . CYS B 1 80 ? 7.277 -10.32 -2.434 1 95.69 80 CYS B CA 1
ATOM 1602 C C . CYS B 1 80 ? 7.215 -11.789 -2.834 1 95.69 80 CYS B C 1
ATOM 1604 O O . CYS B 1 80 ? 6.145 -12.312 -3.15 1 95.69 80 CYS B O 1
ATOM 1606 N N . CYS B 1 81 ? 8.281 -12.547 -2.779 1 95.38 81 CYS B N 1
ATOM 1607 C CA . CYS B 1 81 ? 8.312 -13.938 -3.201 1 95.38 81 CYS B CA 1
ATOM 1608 C C . CYS B 1 81 ? 7.441 -14.805 -2.301 1 95.38 81 CYS B C 1
ATOM 1610 O O . CYS B 1 81 ? 6.609 -15.57 -2.789 1 95.38 81 CYS B O 1
ATOM 1612 N N . ASN B 1 82 ? 7.613 -14.609 -1.017 1 97.75 82 ASN B N 1
ATOM 1613 C CA . ASN B 1 82 ? 6.832 -15.398 -0.067 1 97.75 82 ASN B CA 1
ATOM 1614 C C . ASN B 1 82 ? 5.344 -15.07 -0.16 1 97.75 82 ASN B C 1
ATOM 1616 O O . ASN B 1 82 ? 4.504 -15.969 -0.119 1 97.75 82 ASN B O 1
ATOM 1620 N N . SER B 1 83 ? 5.047 -13.805 -0.203 1 98.12 83 SER B N 1
ATOM 1621 C CA . SER B 1 83 ? 3.652 -13.375 -0.252 1 98.12 83 SER B CA 1
ATOM 1622 C C . SER B 1 83 ? 2.959 -13.891 -1.509 1 98.12 83 SER B C 1
ATOM 1624 O O . SER B 1 83 ? 1.854 -14.43 -1.438 1 98.12 83 SER B O 1
ATOM 1626 N N . LEU B 1 84 ? 3.654 -13.773 -2.641 1 97.44 84 LEU B N 1
ATOM 1627 C CA . LEU B 1 84 ? 3.066 -14.234 -3.895 1 97.44 84 LEU B CA 1
ATOM 1628 C C . LEU B 1 84 ? 2.846 -15.742 -3.869 1 97.44 84 LEU B C 1
ATOM 1630 O O . LEU B 1 84 ? 1.786 -16.234 -4.273 1 97.44 84 LEU B O 1
ATOM 1634 N N . THR B 1 85 ? 3.867 -16.438 -3.408 1 97.31 85 THR B N 1
ATOM 1635 C CA . THR B 1 85 ? 3.742 -17.891 -3.344 1 97.31 85 THR B CA 1
ATOM 1636 C C . THR B 1 85 ? 2.545 -18.297 -2.488 1 97.31 85 THR B C 1
ATOM 1638 O O . THR B 1 85 ? 1.735 -19.125 -2.896 1 97.31 85 THR B O 1
ATOM 1641 N N . GLN B 1 86 ? 2.443 -17.688 -1.325 1 97.88 86 GLN B N 1
ATOM 1642 C CA . GLN B 1 86 ? 1.36 -18.016 -0.404 1 97.88 86 GLN B CA 1
ATOM 1643 C C . GLN B 1 86 ? 0.002 -17.672 -1.008 1 97.88 86 GLN B C 1
ATOM 1645 O O . GLN B 1 86 ? -0.938 -18.469 -0.928 1 97.88 86 GLN B O 1
ATOM 1650 N N . ASP B 1 87 ? -0.138 -16.609 -1.613 1 97.88 87 ASP B N 1
ATOM 1651 C CA . ASP B 1 87 ? -1.408 -16.156 -2.164 1 97.88 87 ASP B CA 1
ATOM 1652 C C . ASP B 1 87 ? -1.799 -16.969 -3.398 1 97.88 87 ASP B C 1
ATOM 1654 O O . ASP B 1 87 ? -2.969 -17.312 -3.574 1 97.88 87 ASP B O 1
ATOM 1658 N N . LEU B 1 88 ? -0.822 -17.25 -4.242 1 96.75 88 LEU B N 1
ATOM 1659 C CA . LEU B 1 88 ? -1.123 -18.047 -5.422 1 96.75 88 LEU B CA 1
ATOM 1660 C C . LEU B 1 88 ? -1.535 -19.469 -5.027 1 96.75 88 LEU B C 1
ATOM 1662 O O . LEU B 1 88 ? -2.477 -20.016 -5.598 1 96.75 88 LEU B O 1
ATOM 1666 N N . HIS B 1 89 ? -0.817 -19.969 -4.09 1 96.75 89 HIS B N 1
ATOM 1667 C CA . HIS B 1 89 ? -1.184 -21.281 -3.576 1 96.75 89 HIS B CA 1
ATOM 1668 C C . HIS B 1 89 ? -2.6 -21.281 -3.012 1 96.75 89 HIS B C 1
ATOM 1670 O O . HIS B 1 89 ? -3.385 -22.188 -3.289 1 96.75 89 HIS B O 1
ATOM 1676 N N . GLU B 1 90 ? -2.934 -20.297 -2.252 1 97.38 90 GLU B N 1
ATOM 1677 C CA . GLU B 1 90 ? -4.25 -20.172 -1.634 1 97.38 90 GLU B CA 1
ATOM 1678 C C . GLU B 1 90 ? -5.344 -20.016 -2.688 1 97.38 90 GLU B C 1
ATOM 1680 O O . GLU B 1 90 ? -6.422 -20.594 -2.566 1 97.38 90 GLU B O 1
ATOM 1685 N N . MET B 1 91 ? -5.055 -19.234 -3.729 1 97 91 MET B N 1
ATOM 1686 C CA . MET B 1 91 ? -6.023 -19.047 -4.805 1 97 91 MET B CA 1
ATOM 1687 C C . MET B 1 91 ? -6.305 -20.359 -5.527 1 97 91 MET B C 1
ATOM 1689 O O . MET B 1 91 ? -7.441 -20.625 -5.91 1 97 91 MET B O 1
ATOM 1693 N N . LYS B 1 92 ? -5.285 -21.078 -5.684 1 95.12 92 LYS B N 1
ATOM 1694 C CA . LYS B 1 92 ? -5.438 -22.359 -6.367 1 95.12 92 LYS B CA 1
ATOM 1695 C C . LYS B 1 92 ? -6.301 -23.328 -5.551 1 95.12 92 LYS B C 1
ATOM 1697 O O . LYS B 1 92 ? -7.281 -23.875 -6.062 1 95.12 92 LYS B O 1
ATOM 1702 N N . ILE B 1 93 ? -6.016 -23.484 -4.352 1 95.69 93 ILE B N 1
ATOM 1703 C CA . ILE B 1 93 ? -6.672 -24.531 -3.568 1 95.69 93 ILE B CA 1
ATOM 1704 C C . ILE B 1 93 ? -8.086 -24.078 -3.201 1 95.69 93 ILE B C 1
ATOM 1706 O O . ILE B 1 93 ? -8.977 -24.922 -3.014 1 95.69 93 ILE B O 1
ATOM 1710 N N . ARG B 1 94 ? -8.32 -22.75 -3.104 1 97 94 ARG B N 1
ATOM 1711 C CA . ARG B 1 94 ? -9.648 -22.25 -2.77 1 97 94 ARG B CA 1
ATOM 1712 C C . ARG B 1 94 ? -10.438 -21.891 -4.027 1 97 94 ARG B C 1
ATOM 1714 O O . ARG B 1 94 ? -11.594 -21.484 -3.947 1 97 94 ARG B O 1
ATOM 1721 N N . ARG B 1 95 ? -9.844 -22 -5.211 1 95.38 95 ARG B N 1
ATOM 1722 C CA . ARG B 1 95 ? -10.453 -21.75 -6.52 1 95.38 95 ARG B CA 1
ATOM 1723 C C . ARG B 1 95 ? -11.055 -20.359 -6.594 1 95.38 95 ARG B C 1
ATOM 1725 O O . ARG B 1 95 ? -12.227 -20.203 -6.949 1 95.38 95 ARG B O 1
ATOM 1732 N N . ILE B 1 96 ? -10.227 -19.344 -6.227 1 95.75 96 ILE B N 1
ATOM 1733 C CA . ILE B 1 96 ? -10.641 -17.938 -6.332 1 95.75 96 ILE B CA 1
ATOM 1734 C C . ILE B 1 96 ? -9.664 -17.188 -7.234 1 95.75 96 ILE B C 1
ATOM 1736 O O . ILE B 1 96 ? -8.555 -17.656 -7.484 1 95.75 96 ILE B O 1
ATOM 1740 N N . GLY B 1 97 ? -10.117 -16 -7.738 1 94.5 97 GLY B N 1
ATOM 1741 C CA . GLY B 1 97 ? -9.219 -15.141 -8.477 1 94.5 97 GLY B CA 1
ATOM 1742 C C . GLY B 1 97 ? -8.781 -15.727 -9.805 1 94.5 97 GLY B C 1
ATOM 1743 O O . GLY B 1 97 ? -9.617 -16.047 -10.656 1 94.5 97 GLY B O 1
ATOM 1744 N N . VAL B 1 98 ? -7.461 -15.984 -9.922 1 92.69 98 VAL B N 1
ATOM 1745 C CA . VAL B 1 98 ? -6.859 -16.359 -11.203 1 92.69 98 VAL B CA 1
ATOM 1746 C C . VAL B 1 98 ? -6.551 -17.844 -11.219 1 92.69 98 VAL B C 1
ATOM 1748 O O . VAL B 1 98 ? -5.629 -18.297 -11.906 1 9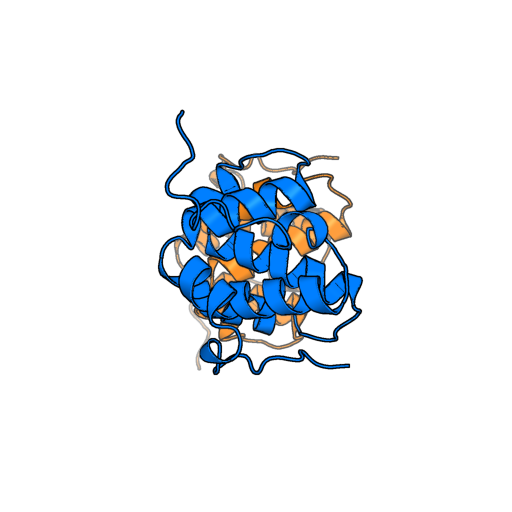2.69 98 VAL B O 1
ATOM 1751 N N . TYR B 1 99 ? -7.242 -18.594 -10.461 1 89.88 99 TYR B N 1
ATOM 1752 C CA . TYR B 1 99 ? -6.898 -20 -10.289 1 89.88 99 TYR B CA 1
ATOM 1753 C C . TYR B 1 99 ? -6.949 -20.75 -11.617 1 89.88 99 TYR B C 1
ATOM 1755 O O . TYR B 1 99 ? -6.207 -21.719 -11.82 1 89.88 99 TYR B O 1
ATOM 1763 N N . LYS B 1 100 ? -7.848 -20.406 -12.531 1 85.5 100 LYS B N 1
ATOM 1764 C CA . LYS B 1 100 ? -7.941 -21.078 -13.828 1 85.5 100 LYS B CA 1
ATOM 1765 C C . LYS B 1 100 ? -6.684 -20.844 -14.664 1 85.5 100 LYS B C 1
ATOM 1767 O O . LYS B 1 100 ? -6.23 -21.75 -15.375 1 85.5 100 LYS B O 1
ATOM 1772 N N . PHE B 1 101 ? -6.105 -19.688 -14.469 1 82.69 101 PHE B N 1
ATOM 1773 C CA . PHE B 1 101 ? -4.887 -19.344 -15.195 1 82.69 101 PHE B CA 1
ATOM 1774 C C . PHE B 1 101 ? -3.67 -20 -14.555 1 82.69 101 PHE B C 1
ATOM 1776 O O . PHE B 1 101 ? -2.664 -20.25 -15.227 1 82.69 101 PHE B O 1
ATOM 1783 N N . LEU B 1 102 ? -3.754 -20.219 -13.305 1 76.81 102 LEU B N 1
ATOM 1784 C CA . LEU B 1 102 ? -2.66 -20.844 -12.57 1 76.81 102 LEU B CA 1
ATOM 1785 C C . LEU B 1 102 ? -2.576 -22.328 -12.883 1 76.81 102 LEU B C 1
ATOM 1787 O O . LEU B 1 102 ? -1.523 -22.953 -12.703 1 76.81 102 LEU B O 1
ATOM 1791 N N . GLU B 1 103 ? -3.705 -22.859 -13.305 1 78.25 103 GLU B N 1
ATOM 1792 C CA . GLU B 1 103 ? -3.689 -24.266 -13.719 1 78.25 103 GLU B CA 1
ATOM 1793 C C . GLU B 1 103 ? -2.922 -24.438 -15.023 1 78.25 103 GLU B C 1
ATOM 1795 O O . GLU B 1 103 ? -2.422 -25.531 -15.305 1 78.25 103 GLU B O 1
ATOM 1800 N N . GLU B 1 104 ? -2.855 -23.344 -15.711 1 73.75 104 GLU B N 1
ATOM 1801 C CA . GLU B 1 104 ? -1.985 -23.328 -16.875 1 73.75 104 GLU B CA 1
ATOM 1802 C C . GLU B 1 104 ? -0.546 -23 -16.5 1 73.75 104 GLU B C 1
ATOM 1804 O O . GLU B 1 104 ? -0.303 -22.359 -15.469 1 73.75 104 GLU B O 1
ATOM 1809 N N . PRO B 1 105 ? 0.468 -23.625 -17.203 1 67.75 105 PRO B N 1
ATOM 1810 C CA . PRO B 1 105 ? 1.851 -23.328 -16.812 1 67.75 105 PRO B CA 1
ATOM 1811 C C . PRO B 1 105 ? 2.121 -21.828 -16.672 1 67.75 105 PRO B C 1
ATOM 1813 O O . PRO B 1 105 ? 1.565 -21.031 -17.438 1 67.75 105 PRO B O 1
ATOM 1816 N N . VAL B 1 106 ? 2.596 -21.422 -15.477 1 61.78 106 VAL B N 1
ATOM 1817 C CA . VAL B 1 106 ? 2.945 -20.016 -15.242 1 61.78 106 VAL B CA 1
ATOM 1818 C C . VAL B 1 106 ? 3.887 -19.531 -16.328 1 61.78 106 VAL B C 1
ATOM 1820 O O . VAL B 1 106 ? 4.773 -20.266 -16.781 1 61.78 106 VAL B O 1
ATOM 1823 N N . PRO B 1 107 ? 3.455 -18.438 -17.031 1 56.56 107 PRO B N 1
ATOM 1824 C CA . PRO B 1 107 ? 4.207 -17.969 -18.188 1 56.56 107 PRO B CA 1
ATOM 1825 C C . PRO B 1 107 ? 5.715 -17.922 -17.953 1 56.56 107 PRO B C 1
ATOM 1827 O O . PRO B 1 107 ? 6.5 -18.078 -18.891 1 56.56 107 PRO B O 1
ATOM 1830 N N . CYS B 1 108 ? 6.047 -17.562 -16.75 1 56.75 108 CYS B N 1
ATOM 1831 C CA . CYS B 1 108 ? 7.5 -17.578 -16.625 1 56.75 108 CYS B CA 1
ATOM 1832 C C . CYS B 1 108 ? 8.055 -18.984 -16.797 1 56.75 108 CYS B C 1
ATOM 1834 O O . CYS B 1 108 ? 9.25 -19.156 -17.016 1 56.75 108 CYS B O 1
ATOM 1836 N N . ASP B 1 109 ? 7.305 -19.781 -16.469 1 49.38 109 ASP B N 1
ATOM 1837 C CA . ASP B 1 109 ? 7.762 -21.141 -16.688 1 49.38 109 ASP B CA 1
ATOM 1838 C C . ASP B 1 109 ? 7.754 -21.5 -18.172 1 49.38 109 ASP B C 1
ATOM 1840 O O . ASP B 1 109 ? 8.273 -22.547 -18.562 1 49.38 109 ASP B O 1
ATOM 1844 N N . ASP B 1 110 ? 6.941 -20.906 -18.984 1 43.09 110 ASP B N 1
ATOM 1845 C CA . ASP B 1 110 ? 6.84 -21.266 -20.391 1 43.09 110 ASP B CA 1
ATOM 1846 C C . ASP B 1 110 ? 8.062 -20.797 -21.172 1 43.09 110 ASP B C 1
ATOM 1848 O O . ASP B 1 110 ? 8.344 -19.594 -21.234 1 43.09 110 ASP B O 1
ATOM 1852 N N . SER B 1 111 ? 9.148 -21.531 -21.516 1 40.22 111 SER B N 1
ATOM 1853 C CA . SER B 1 111 ? 10.031 -21.609 -22.672 1 40.22 111 SER B CA 1
ATOM 1854 C C . SER B 1 111 ? 9.32 -21.141 -23.953 1 40.22 111 SER B C 1
ATOM 1856 O O . SER B 1 111 ? 9.945 -20.594 -24.844 1 40.22 111 SER B O 1
ATOM 1858 N N . ASP B 1 112 ? 8.117 -21.641 -24.375 1 33.28 112 ASP B N 1
ATOM 1859 C CA . ASP B 1 112 ? 7.59 -21.484 -25.719 1 33.28 112 ASP B CA 1
ATOM 1860 C C . ASP B 1 112 ? 6.988 -20.094 -25.906 1 33.28 112 ASP B C 1
ATOM 1862 O O . ASP B 1 112 ? 6.207 -19.875 -26.844 1 33.28 112 ASP B O 1
ATOM 1866 N N . GLN B 1 113 ? 6.836 -19.25 -25.156 1 31.84 113 GLN B N 1
ATOM 1867 C CA . GLN B 1 113 ? 6.227 -18.031 -25.688 1 31.84 113 GLN B CA 1
ATOM 1868 C C . GLN B 1 113 ? 7.09 -17.422 -26.781 1 31.84 113 GLN B C 1
ATOM 1870 O O . GLN B 1 113 ? 8.156 -16.875 -26.5 1 31.84 113 GLN B O 1
ATOM 1875 N N . THR B 1 114 ? 7.125 -18.047 -27.844 1 29.81 114 THR B N 1
ATOM 1876 C CA . THR B 1 114 ? 7.363 -17.516 -29.172 1 29.81 114 THR B CA 1
ATOM 1877 C C . THR B 1 114 ? 6.648 -16.172 -29.359 1 29.81 114 THR B C 1
ATOM 1879 O O . THR B 1 114 ? 5.418 -16.125 -29.422 1 29.81 114 THR B O 1
ATOM 1882 N N . PHE B 1 115 ? 6.832 -15.062 -28.641 1 24.56 115 PHE B N 1
ATOM 1883 C CA . PHE B 1 115 ? 6.629 -13.883 -29.484 1 24.56 115 PHE B CA 1
ATOM 1884 C C . PHE B 1 115 ? 7.715 -13.773 -30.547 1 24.56 115 PHE B C 1
ATOM 1886 O O . PHE B 1 115 ? 8.859 -14.164 -30.312 1 24.56 115 PHE B O 1
#

Secondary structure (DSSP, 8-state):
---SS-TT-GGGSHHHHHHHHH-HHHHHHHHHIIIIISSS--HHHHH-HHHHHHHHHHHHHHHHT----HHHHHHHHTSHHHHHHHHHHHHHHHT-TTHHHHSSPPTTT-S----/---SS-TT-GGGSHHHHHHHHH-HHHHHHHHHIIIIISSS--HHHHH-HHHHHHHHHHHHHHHHT----HHHHHHHHTSHHHHHHHHHHHHHHHT-TTHHHHSSPPGGG-S----

Nearest PDB structures (foldseek):
  6ob6-assembly2_B  TM=3.080E-01  e=9.724E+00  Homo sapiens
  6ob6-assembly2_B  TM=3.117E-01  e=8.537E+00  Homo sapiens
  8jta-assembly1_A  TM=2.269E-01  e=8.537E+00  Homo sapiens

Radius of gyration: 19.67 Å; Cα contacts (8 Å, |Δi|>4): 316; chains: 2; bounding box: 29×53×56 Å